Protein AF-A0A195DM37-F1 (afdb_monomer_lite)

pLDDT: mean 74.27, std 11.4, range [38.84, 90.75]

Foldseek 3Di:
DDDPPPPPPDDDDDPDPDDDPDDPDPDDDDPDPDDQDPPDDDADPVNDDDCDVPPHDDDSDPDDDDPLLVLLLVVLVDPDPPDSPPDNPDDDDPPCVVCVVVVVVVVVSVVVSVVPPDDPPPPQVDDWDDLVVLPDDDDPVVVVVCVVPVDDLPPDPDDPLVSLCVVLVNSVTDDDPVCSVVSVVSVVVSVVVVVVVVVVVVD

Structure (mmCIF, N/CA/C/O backbone):
data_AF-A0A195DM37-F1
#
_entry.id   AF-A0A195DM37-F1
#
loop_
_atom_site.group_PDB
_atom_site.id
_atom_site.type_symbol
_atom_site.label_atom_id
_atom_site.label_alt_id
_atom_site.label_comp_id
_atom_site.label_asym_id
_atom_site.label_entity_id
_atom_site.label_seq_id
_atom_site.pdbx_PDB_ins_code
_atom_site.Cartn_x
_atom_site.Cartn_y
_atom_site.Cartn_z
_atom_site.occupancy
_atom_site.B_iso_or_equiv
_atom_site.auth_seq_id
_atom_site.auth_comp_id
_atom_site.auth_asym_id
_atom_site.auth_atom_id
_atom_site.pdbx_PDB_model_num
ATOM 1 N N . MET A 1 1 ? 52.596 -1.060 -89.480 1.00 39.59 1 MET A N 1
ATOM 2 C CA . MET A 1 1 ? 53.252 -0.532 -88.265 1.00 39.59 1 MET A CA 1
ATOM 3 C C . MET A 1 1 ? 52.640 -1.279 -87.103 1.00 39.59 1 MET A C 1
ATOM 5 O O . MET A 1 1 ? 51.581 -0.895 -86.625 1.00 39.59 1 MET A O 1
ATOM 9 N N . ASP A 1 2 ? 53.249 -2.407 -86.754 1.00 38.84 2 ASP A N 1
ATOM 10 C CA . ASP A 1 2 ? 52.760 -3.281 -85.694 1.00 38.84 2 ASP A CA 1
ATOM 11 C C . ASP A 1 2 ? 53.151 -2.691 -84.339 1.00 38.84 2 ASP A C 1
ATOM 13 O O . ASP A 1 2 ? 54.331 -2.609 -83.992 1.00 38.84 2 ASP A O 1
ATOM 17 N N . PHE A 1 3 ? 52.156 -2.238 -83.580 1.00 48.75 3 PHE A N 1
ATOM 18 C CA . PHE A 1 3 ? 52.346 -1.866 -82.184 1.00 48.75 3 PHE A CA 1
ATOM 19 C C . PHE A 1 3 ? 52.468 -3.150 -81.360 1.00 48.75 3 PHE A C 1
ATOM 21 O O . PHE A 1 3 ? 51.472 -3.770 -80.994 1.00 48.75 3 PHE A O 1
ATOM 28 N N . ASN A 1 4 ? 53.705 -3.558 -81.078 1.00 49.38 4 ASN A N 1
ATOM 29 C CA . ASN A 1 4 ? 53.989 -4.611 -80.108 1.00 49.38 4 ASN A CA 1
ATOM 30 C C . ASN A 1 4 ? 53.615 -4.119 -78.704 1.00 49.38 4 ASN A C 1
ATOM 32 O O . ASN A 1 4 ? 54.370 -3.387 -78.064 1.00 49.38 4 ASN A O 1
ATOM 36 N N . LEU A 1 5 ? 52.443 -4.527 -78.219 1.00 52.84 5 LEU A N 1
ATOM 37 C CA . LEU A 1 5 ? 52.055 -4.352 -76.826 1.00 52.84 5 LEU A CA 1
ATOM 38 C C . LEU A 1 5 ? 52.772 -5.428 -75.994 1.00 52.84 5 LEU A C 1
ATOM 40 O O . LEU A 1 5 ? 52.341 -6.579 -75.934 1.00 52.84 5 LEU A O 1
ATOM 44 N N . VAL A 1 6 ? 53.904 -5.076 -75.381 1.00 59.41 6 VAL A N 1
ATOM 45 C CA . VAL A 1 6 ? 54.600 -5.967 -74.444 1.00 59.41 6 VAL A CA 1
ATOM 46 C C . VAL A 1 6 ? 53.746 -6.088 -73.181 1.00 59.41 6 VAL A C 1
ATOM 48 O O . VAL A 1 6 ? 53.651 -5.160 -72.381 1.00 59.41 6 VAL A O 1
ATOM 51 N N . ASN A 1 7 ? 53.087 -7.232 -73.019 1.00 57.81 7 ASN A N 1
ATOM 52 C CA . ASN A 1 7 ? 52.285 -7.558 -71.847 1.00 57.81 7 ASN A CA 1
ATOM 53 C C . ASN A 1 7 ? 53.221 -7.768 -70.642 1.00 57.81 7 ASN A C 1
ATOM 55 O O . ASN A 1 7 ? 53.920 -8.778 -70.557 1.00 57.81 7 ASN A O 1
ATOM 59 N N . LEU A 1 8 ? 53.268 -6.805 -69.717 1.00 61.28 8 LEU A N 1
ATOM 60 C CA . LEU A 1 8 ? 54.031 -6.904 -68.468 1.00 61.28 8 LEU A CA 1
ATOM 61 C C . LEU A 1 8 ? 53.291 -7.820 -67.468 1.00 61.28 8 LEU A C 1
ATOM 63 O O . LEU A 1 8 ? 52.840 -7.396 -66.410 1.00 61.28 8 LEU A O 1
ATOM 67 N N . SER A 1 9 ? 53.128 -9.103 -67.800 1.00 61.91 9 SER A N 1
ATOM 68 C CA . SER A 1 9 ? 52.304 -10.032 -67.006 1.00 61.91 9 SER A CA 1
ATOM 69 C C . SER A 1 9 ? 52.993 -10.618 -65.770 1.00 61.91 9 SER A C 1
ATOM 71 O O . SER A 1 9 ? 52.438 -11.520 -65.146 1.00 61.91 9 SER A O 1
ATOM 73 N N . ARG A 1 10 ? 54.208 -10.188 -65.408 1.00 63.75 10 ARG A N 1
ATOM 74 C CA . ARG A 1 10 ? 54.927 -10.735 -64.240 1.00 63.75 10 ARG A CA 1
ATOM 75 C C . ARG A 1 10 ? 55.773 -9.682 -63.534 1.00 63.75 10 ARG A C 1
ATOM 77 O O . ARG A 1 10 ? 56.995 -9.774 -63.513 1.00 63.75 10 ARG A O 1
ATOM 84 N N . TYR A 1 11 ? 55.122 -8.689 -62.935 1.00 66.75 11 TYR A N 1
ATOM 85 C CA . TYR A 1 11 ? 55.745 -7.949 -61.842 1.00 66.75 11 TYR A CA 1
ATOM 86 C C . TYR A 1 11 ? 55.317 -8.586 -60.520 1.00 66.75 11 TYR A C 1
ATOM 88 O O . TYR A 1 11 ? 54.158 -8.487 -60.123 1.00 66.75 11 TYR A O 1
ATOM 96 N N . THR A 1 12 ? 56.249 -9.264 -59.855 1.00 65.06 12 THR A N 1
ATOM 97 C CA . THR A 1 12 ? 56.049 -9.750 -58.488 1.00 65.06 12 THR A CA 1
ATOM 98 C C . THR A 1 12 ? 56.673 -8.711 -57.559 1.00 65.06 12 THR A C 1
ATOM 100 O O . THR A 1 12 ? 57.898 -8.568 -57.580 1.00 65.06 12 THR A O 1
ATOM 103 N N . PRO A 1 13 ? 55.884 -7.948 -56.784 1.00 70.50 13 PRO A N 1
ATOM 104 C CA . PRO A 1 13 ? 56.434 -6.918 -55.914 1.00 70.50 13 PRO A CA 1
ATOM 105 C C . PRO A 1 13 ? 57.383 -7.552 -54.894 1.00 70.50 13 PRO A C 1
ATOM 107 O O . PRO A 1 13 ? 57.002 -8.466 -54.160 1.00 70.50 13 PRO A O 1
ATOM 110 N N . GLN A 1 14 ? 58.626 -7.073 -54.843 1.00 68.38 14 GLN A N 1
ATOM 111 C CA . GLN A 1 14 ? 59.548 -7.455 -53.780 1.00 68.38 14 GLN A CA 1
ATOM 112 C C . GLN A 1 14 ? 59.062 -6.831 -52.469 1.00 68.38 14 GLN A C 1
ATOM 114 O O . GLN A 1 14 ? 58.987 -5.608 -52.344 1.00 68.38 14 GLN A O 1
ATOM 119 N N . LYS A 1 15 ? 58.722 -7.669 -51.484 1.00 65.38 15 LYS A N 1
ATOM 120 C CA . LYS A 1 15 ? 58.510 -7.222 -50.104 1.00 65.38 15 LYS A CA 1
ATOM 121 C C . LYS A 1 15 ? 59.870 -6.846 -49.522 1.00 65.38 15 LYS A C 1
ATOM 123 O O . LYS A 1 15 ? 60.621 -7.712 -49.089 1.00 65.38 15 LYS A O 1
ATOM 128 N N . ILE A 1 16 ? 60.201 -5.563 -49.575 1.00 74.50 16 ILE A N 1
ATOM 129 C CA . ILE A 1 16 ? 61.383 -5.024 -48.907 1.00 74.50 16 ILE A CA 1
ATOM 130 C C . ILE A 1 16 ? 60.973 -4.761 -47.457 1.00 74.50 16 ILE A C 1
ATOM 132 O O . ILE A 1 16 ? 60.226 -3.824 -47.184 1.00 74.50 16 ILE A O 1
ATOM 136 N N . GLU A 1 17 ? 61.426 -5.604 -46.533 1.00 65.62 17 GLU A N 1
ATOM 137 C CA . GLU A 1 17 ? 61.307 -5.333 -45.100 1.00 65.62 17 GLU A CA 1
ATOM 138 C C . GLU A 1 17 ? 62.359 -4.283 -44.729 1.00 65.62 17 GLU A C 1
ATOM 140 O O . GLU A 1 17 ? 63.551 -4.574 -44.614 1.00 65.62 17 GLU A O 1
ATOM 145 N N . LEU A 1 18 ? 61.936 -3.021 -44.620 1.00 70.88 18 LEU A N 1
ATOM 146 C CA . LEU A 1 18 ? 62.811 -1.968 -44.116 1.00 70.88 18 LEU A CA 1
ATOM 147 C C . LEU A 1 18 ? 62.935 -2.118 -42.595 1.00 70.88 18 LEU A C 1
ATOM 149 O O . LEU A 1 18 ? 61.941 -2.270 -41.896 1.00 70.88 18 LEU A O 1
ATOM 153 N N . ASN A 1 19 ? 64.154 -2.038 -42.065 1.00 65.50 19 ASN A N 1
ATOM 154 C CA . ASN A 1 19 ? 64.375 -2.026 -40.620 1.00 65.50 19 ASN A CA 1
ATOM 155 C C . ASN A 1 19 ? 63.940 -0.662 -40.051 1.00 65.50 19 ASN A C 1
ATOM 157 O O . ASN A 1 19 ? 64.675 0.325 -40.142 1.00 65.50 19 ASN A O 1
ATOM 161 N N . TYR A 1 20 ? 62.726 -0.580 -39.507 1.00 69.75 20 TYR A N 1
ATOM 162 C CA . TYR A 1 20 ? 62.194 0.646 -38.908 1.00 69.75 20 TYR A CA 1
ATOM 163 C C . TYR A 1 20 ? 62.673 0.776 -37.455 1.00 69.75 20 TYR A C 1
ATOM 165 O O . TYR A 1 20 ? 62.541 -0.156 -36.669 1.00 69.75 20 TYR A O 1
ATOM 173 N N . LYS A 1 21 ? 63.171 1.953 -37.051 1.00 68.19 21 LYS A N 1
ATOM 174 C CA . LYS A 1 21 ? 63.433 2.249 -35.623 1.00 68.19 21 LYS A CA 1
ATOM 175 C C . LYS A 1 21 ? 62.149 2.469 -34.813 1.00 68.19 21 LYS A C 1
ATOM 177 O O . LYS A 1 21 ? 62.191 2.428 -33.590 1.00 68.19 21 LYS A O 1
ATOM 182 N N . LEU A 1 22 ? 61.035 2.737 -35.494 1.00 65.88 22 LEU A N 1
ATOM 183 C CA . LEU A 1 22 ? 59.724 2.984 -34.908 1.00 65.88 22 LEU A CA 1
ATOM 184 C C . LEU A 1 22 ? 58.699 2.149 -35.670 1.00 65.88 22 LEU A C 1
ATOM 186 O O . LEU A 1 22 ? 58.550 2.298 -36.882 1.00 65.88 22 LEU A O 1
ATOM 190 N N . ILE A 1 23 ? 58.014 1.272 -34.946 1.00 68.88 23 ILE A N 1
ATOM 191 C CA . ILE A 1 23 ? 56.845 0.541 -35.428 1.00 68.88 23 ILE A CA 1
ATOM 192 C C . ILE A 1 23 ? 55.584 1.318 -35.024 1.00 68.88 23 ILE A C 1
ATOM 194 O O . ILE A 1 23 ? 55.561 1.882 -33.926 1.00 68.88 23 ILE A O 1
ATOM 198 N N . PRO A 1 24 ? 54.535 1.381 -35.865 1.00 64.69 24 PRO A N 1
ATOM 199 C CA . PRO A 1 24 ? 53.254 1.930 -35.446 1.00 64.69 24 PRO A CA 1
ATOM 200 C C . PRO A 1 24 ? 52.722 1.095 -34.280 1.00 64.69 24 PRO A C 1
ATOM 202 O O . PRO A 1 24 ? 52.406 -0.082 -34.443 1.00 64.69 24 PRO A O 1
ATOM 205 N N . PHE A 1 25 ? 52.660 1.693 -33.094 1.00 71.19 25 PHE A N 1
ATOM 206 C CA . PHE A 1 25 ? 51.996 1.084 -31.953 1.00 71.19 25 PHE A CA 1
ATOM 207 C C . PHE A 1 25 ? 50.491 1.238 -32.163 1.00 71.19 25 PHE A C 1
ATOM 209 O O . PHE A 1 25 ? 49.957 2.340 -32.052 1.00 71.19 25 PHE A O 1
ATOM 216 N N . ILE A 1 26 ? 49.828 0.142 -32.519 1.00 69.25 26 ILE A N 1
ATOM 217 C CA . ILE A 1 26 ? 48.376 0.022 -32.424 1.00 69.25 26 ILE A CA 1
ATOM 218 C C . ILE A 1 26 ? 48.147 -0.665 -31.076 1.00 69.25 26 ILE A C 1
ATOM 220 O O . ILE A 1 26 ? 48.434 -1.857 -30.977 1.00 69.25 26 ILE A O 1
ATOM 224 N N . PRO A 1 27 ? 47.745 0.068 -30.022 1.00 70.44 27 PRO A N 1
ATOM 225 C CA . PRO A 1 27 ? 47.445 -0.560 -28.746 1.00 70.44 27 PRO A CA 1
ATOM 226 C C . PRO A 1 27 ? 46.347 -1.606 -28.942 1.00 70.44 27 PRO A C 1
ATOM 228 O O . PRO A 1 27 ? 45.393 -1.367 -29.687 1.00 70.44 27 PRO A O 1
ATOM 231 N N . ASP A 1 28 ? 46.455 -2.734 -28.242 1.00 71.25 28 ASP A N 1
ATOM 232 C CA . ASP A 1 28 ? 45.333 -3.659 -28.103 1.00 71.25 28 ASP A CA 1
ATOM 233 C C . ASP A 1 28 ? 44.136 -2.887 -27.529 1.00 71.25 28 ASP A C 1
ATOM 235 O O . ASP A 1 28 ? 44.306 -2.062 -26.629 1.00 71.25 28 ASP A O 1
ATOM 239 N N . TYR A 1 29 ? 42.935 -3.098 -28.077 1.00 63.25 29 TYR A N 1
ATOM 240 C CA . TYR A 1 29 ? 41.729 -2.373 -27.670 1.00 63.25 29 TYR A CA 1
ATOM 241 C C . TYR A 1 29 ? 41.516 -2.489 -26.153 1.00 63.25 29 TYR A C 1
ATOM 243 O O . TYR A 1 29 ? 41.087 -3.528 -25.654 1.00 63.25 29 TYR A O 1
ATOM 251 N N . ILE A 1 30 ? 41.799 -1.411 -25.420 1.00 64.75 30 ILE A N 1
ATOM 252 C CA . ILE A 1 30 ? 41.479 -1.308 -23.998 1.00 64.75 30 ILE A CA 1
ATOM 253 C C . ILE A 1 30 ? 40.002 -0.911 -23.921 1.00 64.75 30 ILE A C 1
ATOM 255 O O . ILE A 1 30 ? 39.653 0.162 -24.423 1.00 64.75 30 ILE A O 1
ATOM 259 N N . PRO A 1 31 ? 39.112 -1.732 -23.333 1.00 59.94 31 PRO A N 1
ATOM 260 C CA . PRO A 1 31 ? 37.731 -1.330 -23.127 1.00 59.94 31 PRO A CA 1
ATOM 261 C C . PRO A 1 31 ? 37.715 -0.160 -22.143 1.00 59.94 31 PRO A C 1
ATOM 263 O O . PRO A 1 31 ? 37.902 -0.332 -20.940 1.00 59.94 31 PRO A O 1
ATOM 266 N N . ALA A 1 32 ? 37.528 1.049 -22.663 1.00 64.75 32 ALA A N 1
ATOM 267 C CA . ALA A 1 32 ? 37.225 2.199 -21.836 1.00 64.75 32 ALA A CA 1
ATOM 268 C C . ALA A 1 32 ? 35.777 2.049 -21.364 1.00 64.75 32 ALA A C 1
ATOM 270 O O . ALA A 1 32 ? 34.853 1.986 -22.177 1.00 64.75 32 ALA A O 1
ATOM 271 N N . VAL A 1 33 ? 35.580 1.972 -20.050 1.00 60.16 33 VAL A N 1
ATOM 272 C CA . VAL A 1 33 ? 34.266 2.226 -19.462 1.00 60.16 33 VAL A CA 1
ATOM 273 C C . VAL A 1 33 ? 34.000 3.706 -19.726 1.00 60.16 33 VAL A C 1
ATOM 275 O O . VAL A 1 33 ? 34.641 4.558 -19.120 1.00 60.16 33 VAL A O 1
ATOM 278 N N . GLY A 1 34 ? 33.184 3.995 -20.740 1.00 61.22 34 GLY A N 1
ATOM 279 C CA . GLY A 1 34 ? 32.884 5.362 -21.155 1.00 61.22 34 GLY A CA 1
ATOM 280 C C . GLY A 1 34 ? 32.227 6.161 -20.031 1.00 61.22 34 GLY A C 1
ATOM 281 O O . GLY A 1 34 ? 31.540 5.595 -19.178 1.00 61.22 34 GLY A O 1
ATOM 282 N N . ASP A 1 35 ? 32.448 7.474 -20.047 1.00 61.09 35 ASP A N 1
ATOM 283 C CA . ASP A 1 35 ? 31.726 8.419 -19.197 1.00 61.09 35 ASP A CA 1
ATOM 284 C C . ASP A 1 35 ? 30.209 8.335 -19.440 1.00 61.09 35 ASP A C 1
ATOM 286 O O . ASP A 1 35 ? 29.749 7.911 -20.504 1.00 61.09 35 ASP A O 1
ATOM 290 N N . ILE A 1 36 ? 29.431 8.759 -18.440 1.00 60.88 36 ILE A N 1
ATOM 291 C CA . ILE A 1 36 ? 27.968 8.866 -18.526 1.00 60.88 36 ILE A CA 1
ATOM 292 C C . ILE A 1 36 ? 27.620 9.739 -19.741 1.00 60.88 36 ILE A C 1
ATOM 294 O O . ILE A 1 36 ? 28.132 10.854 -19.858 1.00 60.88 36 ILE A O 1
ATOM 298 N N . ASP A 1 37 ? 26.770 9.229 -20.640 1.00 68.31 37 ASP A N 1
ATOM 299 C CA . ASP A 1 37 ? 26.368 9.932 -21.865 1.00 68.31 37 ASP A CA 1
ATOM 300 C C . ASP A 1 37 ? 25.877 11.353 -21.533 1.00 68.31 37 ASP A C 1
ATOM 302 O O . ASP A 1 37 ? 24.949 11.543 -20.746 1.00 68.31 37 ASP A O 1
ATOM 306 N N . ALA A 1 38 ? 26.507 12.362 -22.140 1.00 67.44 38 ALA A N 1
ATOM 307 C CA . ALA A 1 38 ? 26.158 13.769 -21.956 1.00 67.44 38 ALA A CA 1
ATOM 308 C C . ALA A 1 38 ? 24.868 14.175 -22.701 1.00 67.44 38 ALA A C 1
ATOM 310 O O . ALA A 1 38 ? 24.557 15.364 -22.776 1.00 67.44 38 ALA A O 1
ATOM 311 N N . PHE A 1 39 ? 24.143 13.213 -23.288 1.00 63.69 39 PHE A N 1
ATOM 312 C CA . PHE A 1 39 ? 22.985 13.419 -24.165 1.00 63.69 39 PHE A CA 1
ATOM 313 C C . PHE A 1 39 ? 23.312 14.244 -25.422 1.00 63.69 39 PHE A C 1
ATOM 315 O O . PHE A 1 39 ? 22.425 14.797 -26.075 1.00 63.69 39 PHE A O 1
ATOM 322 N N . ILE A 1 40 ? 24.592 14.315 -25.800 1.00 71.88 40 ILE A N 1
ATOM 323 C CA . ILE A 1 40 ? 25.042 14.990 -27.019 1.00 71.88 40 ILE A CA 1
ATOM 324 C C . ILE A 1 40 ? 25.020 13.965 -28.154 1.00 71.88 40 ILE A C 1
ATOM 326 O O . ILE A 1 40 ? 25.959 13.190 -28.331 1.00 71.88 40 ILE A O 1
ATOM 330 N N . LYS A 1 41 ? 23.937 13.956 -28.937 1.00 74.50 41 LYS A N 1
ATOM 331 C CA . LYS A 1 41 ? 23.789 13.049 -30.082 1.00 74.50 41 LYS A CA 1
ATOM 332 C C . LYS A 1 41 ? 24.445 13.638 -31.325 1.00 74.50 41 LYS A C 1
ATOM 334 O O . LYS A 1 41 ? 24.032 14.675 -31.840 1.00 74.50 41 LYS A O 1
ATOM 339 N N . ILE A 1 42 ? 25.485 12.962 -31.806 1.00 78.06 42 ILE A N 1
ATOM 340 C CA . ILE A 1 42 ? 26.104 13.271 -33.094 1.00 78.06 42 ILE A CA 1
ATOM 341 C C . ILE A 1 42 ? 25.131 12.796 -34.184 1.00 78.06 42 ILE A C 1
ATOM 343 O O . ILE A 1 42 ? 24.730 11.630 -34.150 1.00 78.06 42 ILE A O 1
ATOM 347 N N . PRO A 1 43 ? 24.730 13.653 -35.141 1.00 76.94 43 PRO A N 1
ATOM 348 C CA . PRO A 1 43 ? 23.831 13.237 -36.207 1.00 76.94 43 PRO A CA 1
ATOM 349 C C . PRO A 1 43 ? 24.480 12.135 -37.043 1.00 76.94 43 PRO A C 1
ATOM 351 O O . PRO A 1 43 ? 25.702 12.101 -37.220 1.00 76.94 43 PRO A O 1
ATOM 354 N N . ARG A 1 44 ? 23.657 11.229 -37.577 1.00 81.25 44 ARG A N 1
ATOM 355 C CA . ARG A 1 44 ? 24.167 10.111 -38.365 1.00 81.25 44 ARG A CA 1
ATOM 356 C C . ARG A 1 44 ? 24.962 10.619 -39.578 1.00 81.25 44 ARG A C 1
ATOM 358 O O . ARG A 1 44 ? 24.512 11.541 -40.262 1.00 81.25 44 ARG A O 1
ATOM 365 N N . PRO A 1 45 ? 26.108 9.993 -39.901 1.00 84.88 45 PRO A N 1
ATOM 366 C CA . PRO A 1 45 ? 26.954 10.416 -41.018 1.00 84.88 45 PRO A CA 1
ATOM 367 C C . PRO A 1 45 ? 26.293 10.218 -42.392 1.00 84.88 45 PRO A C 1
ATOM 369 O O . PRO A 1 45 ? 26.765 10.769 -43.381 1.00 84.88 45 PRO A O 1
ATOM 372 N N . ASP A 1 46 ? 25.209 9.440 -42.463 1.00 88.81 46 ASP A N 1
ATOM 373 C CA . ASP A 1 46 ? 24.417 9.196 -43.670 1.00 88.81 46 ASP A CA 1
ATOM 374 C C . ASP A 1 46 ? 23.227 10.160 -43.840 1.00 88.81 46 ASP A C 1
ATOM 376 O O . ASP A 1 46 ? 22.487 10.047 -44.816 1.00 88.81 46 ASP A O 1
ATOM 380 N N . GLY A 1 47 ? 23.036 11.112 -42.918 1.00 82.75 47 GLY A N 1
ATOM 381 C CA . GLY A 1 47 ? 21.986 12.132 -42.999 1.00 82.75 47 GLY A CA 1
ATOM 382 C C . GLY A 1 47 ? 20.566 11.622 -42.734 1.00 82.75 47 GLY A C 1
ATOM 383 O O . GLY A 1 47 ? 19.611 12.377 -42.910 1.00 82.75 47 GLY A O 1
ATOM 384 N N . VAL A 1 48 ? 20.401 10.365 -42.309 1.00 86.12 48 VAL A N 1
ATOM 385 C CA . VAL A 1 48 ? 19.104 9.840 -41.865 1.00 86.12 48 VAL A CA 1
ATOM 386 C C . VAL A 1 48 ? 18.796 10.380 -40.468 1.00 86.12 48 VAL A C 1
ATOM 388 O O . VAL A 1 48 ? 19.672 10.416 -39.605 1.00 86.12 48 VAL A O 1
ATOM 391 N N . GLU A 1 49 ? 17.547 10.780 -40.228 1.00 80.19 49 GLU A N 1
ATOM 392 C CA . GLU A 1 49 ? 17.119 11.263 -38.912 1.00 80.19 49 GLU A CA 1
ATOM 393 C C . GLU A 1 49 ? 17.268 10.178 -37.836 1.00 80.19 49 GLU A C 1
ATOM 395 O O . GLU A 1 49 ? 16.842 9.031 -38.018 1.00 80.19 49 GLU A O 1
ATOM 400 N N . ASP A 1 50 ? 17.846 10.561 -36.697 1.00 78.81 50 ASP A N 1
ATOM 401 C CA . ASP A 1 50 ? 17.877 9.729 -35.501 1.00 78.81 50 ASP A CA 1
ATOM 402 C C . ASP A 1 50 ? 16.592 9.940 -34.687 1.00 78.81 50 ASP A C 1
ATOM 404 O O . ASP A 1 50 ? 16.167 11.069 -34.443 1.00 78.81 50 ASP A O 1
ATOM 408 N N . LYS A 1 51 ? 15.944 8.841 -34.300 1.00 77.62 51 LYS A N 1
ATOM 409 C CA . LYS A 1 51 ? 14.671 8.841 -33.558 1.00 77.62 51 LYS A CA 1
ATOM 410 C C . LYS A 1 51 ? 14.832 8.347 -32.120 1.00 77.62 51 LYS A C 1
ATOM 412 O O . LYS A 1 51 ? 13.822 8.170 -31.425 1.00 77.62 51 LYS A O 1
ATOM 417 N N . ILE A 1 52 ? 16.066 8.103 -31.679 1.00 74.25 52 ILE A N 1
ATOM 418 C CA . ILE A 1 52 ? 16.393 7.786 -30.287 1.00 74.25 52 ILE A CA 1
ATOM 419 C C . ILE A 1 52 ? 16.023 8.992 -29.407 1.00 74.25 52 ILE A C 1
ATOM 421 O O . ILE A 1 52 ? 16.192 10.142 -29.802 1.00 74.25 52 ILE A O 1
ATOM 425 N N . GLY A 1 53 ? 15.404 8.744 -28.253 1.00 70.19 53 GLY A N 1
ATOM 426 C CA . GLY A 1 53 ? 14.840 9.775 -27.373 1.00 70.19 53 GLY A CA 1
ATOM 427 C C . GLY A 1 53 ? 13.461 10.306 -27.794 1.00 70.19 53 GLY A C 1
ATOM 428 O O . GLY A 1 53 ? 12.727 10.810 -26.948 1.00 70.19 53 GLY A O 1
ATOM 429 N N . LEU A 1 54 ? 13.064 10.154 -29.066 1.00 70.44 54 LEU A N 1
ATOM 430 C CA . LEU A 1 54 ? 11.722 10.511 -29.560 1.00 70.44 54 LEU A CA 1
ATOM 431 C C . LEU A 1 54 ? 10.763 9.317 -29.601 1.00 70.44 54 LEU A C 1
ATOM 433 O O . LEU A 1 54 ? 9.583 9.449 -29.288 1.00 70.44 54 LEU A O 1
ATOM 437 N N . THR A 1 55 ? 11.261 8.157 -30.032 1.00 72.75 55 THR A N 1
ATOM 438 C CA . THR A 1 55 ? 10.462 6.927 -30.197 1.00 72.75 55 THR A CA 1
ATOM 439 C C . THR A 1 55 ? 10.803 5.850 -29.177 1.00 72.75 55 THR A C 1
ATOM 441 O O . THR A 1 55 ? 9.930 5.083 -28.779 1.00 72.75 55 THR A O 1
ATOM 444 N N . VAL A 1 56 ? 12.061 5.805 -28.740 1.00 72.19 56 VAL A N 1
ATOM 445 C CA . VAL A 1 56 ? 12.577 4.866 -27.742 1.00 72.19 56 VAL A CA 1
ATOM 446 C C . VAL A 1 56 ? 13.329 5.679 -26.703 1.00 72.19 56 VAL A C 1
ATOM 448 O O . VAL A 1 56 ? 14.092 6.573 -27.069 1.00 72.19 56 VAL A O 1
ATOM 451 N N . LEU A 1 57 ? 13.091 5.392 -25.424 1.00 75.00 57 LEU A N 1
ATOM 452 C CA . LEU A 1 57 ? 13.773 6.078 -24.335 1.00 75.00 57 LEU A CA 1
ATOM 453 C C . LEU A 1 57 ? 15.266 5.741 -24.364 1.00 75.00 57 LEU A C 1
ATOM 455 O O . LEU A 1 57 ? 15.653 4.578 -24.468 1.00 75.00 57 LEU A O 1
ATOM 459 N N . ASP A 1 58 ? 16.085 6.777 -24.282 1.00 75.25 58 ASP A N 1
ATOM 460 C CA . ASP A 1 58 ? 17.534 6.668 -24.292 1.00 75.25 58 ASP A CA 1
ATOM 461 C C . ASP A 1 58 ? 18.049 6.573 -22.853 1.00 75.25 58 ASP A C 1
ATOM 463 O O . ASP A 1 58 ? 18.258 7.581 -22.177 1.00 75.25 58 ASP A O 1
ATOM 467 N N . GLU A 1 59 ? 18.148 5.344 -22.346 1.00 75.94 59 GLU A N 1
ATOM 468 C CA . GLU A 1 59 ? 18.622 5.083 -20.989 1.00 75.94 59 GLU A CA 1
ATOM 469 C C . GLU A 1 59 ? 20.150 4.911 -20.981 1.00 75.94 59 GLU A C 1
ATOM 471 O O . GLU A 1 59 ? 20.649 3.959 -21.587 1.00 75.94 59 GLU A O 1
ATOM 476 N N . PRO A 1 60 ? 20.907 5.754 -20.249 1.00 65.62 60 PRO A N 1
ATOM 477 C CA . PRO A 1 60 ? 22.372 5.675 -20.185 1.00 65.62 60 PRO A CA 1
ATOM 478 C C . PRO A 1 60 ? 22.883 4.491 -19.338 1.00 65.62 60 PRO A C 1
ATOM 480 O O . PRO A 1 60 ? 24.081 4.366 -19.089 1.00 65.62 60 PRO A O 1
ATOM 483 N N . CYS A 1 61 ? 21.986 3.631 -18.849 1.00 66.06 61 CYS A N 1
ATOM 484 C CA . CYS A 1 61 ? 22.306 2.521 -17.960 1.00 66.06 61 CYS A CA 1
ATOM 485 C C . CYS A 1 61 ? 22.680 1.253 -18.740 1.00 66.06 61 CYS A C 1
ATOM 487 O O . CYS A 1 61 ? 21.993 0.852 -19.677 1.00 66.06 61 CYS A O 1
ATOM 489 N N . THR A 1 62 ? 23.713 0.544 -18.273 1.00 66.50 62 THR A N 1
ATOM 490 C CA . THR A 1 62 ? 24.104 -0.779 -18.801 1.00 66.50 62 THR A CA 1
ATOM 491 C C . THR A 1 62 ? 23.012 -1.839 -18.629 1.00 66.50 62 THR A C 1
ATOM 493 O O . THR A 1 62 ? 22.937 -2.783 -19.412 1.00 66.50 62 THR A O 1
ATOM 496 N N . ASN A 1 63 ? 22.155 -1.683 -17.618 1.00 72.12 63 ASN A N 1
ATOM 497 C CA . ASN A 1 63 ? 20.963 -2.497 -17.403 1.00 72.12 63 ASN A CA 1
ATOM 498 C C . ASN A 1 63 ? 19.726 -1.649 -17.706 1.00 72.12 63 ASN A C 1
ATOM 500 O O . ASN A 1 63 ? 19.241 -0.925 -16.839 1.00 72.12 63 ASN A O 1
ATOM 504 N N . GLN A 1 64 ? 19.256 -1.732 -18.946 1.00 74.81 64 GLN A N 1
ATOM 505 C CA . GLN A 1 64 ? 18.076 -1.006 -19.403 1.00 74.81 64 GLN A CA 1
ATOM 506 C C . GLN A 1 64 ? 16.803 -1.536 -18.739 1.00 74.81 64 GLN A C 1
ATOM 508 O O . GLN A 1 64 ? 16.673 -2.735 -18.443 1.00 74.81 64 GLN A O 1
ATOM 513 N N . SER A 1 65 ? 15.858 -0.628 -18.528 1.00 80.44 65 SER A N 1
ATOM 514 C CA . SER A 1 65 ? 14.545 -0.936 -17.982 1.00 80.44 65 SER A CA 1
ATOM 515 C C . SER A 1 65 ? 13.746 -1.799 -18.947 1.00 80.44 65 SER A C 1
ATOM 517 O O . SER A 1 65 ? 13.854 -1.707 -20.171 1.00 80.44 65 SER A O 1
ATOM 519 N N . ASP A 1 66 ? 12.899 -2.652 -18.384 1.00 81.94 66 ASP A N 1
ATOM 520 C CA . ASP A 1 66 ? 11.960 -3.424 -19.176 1.00 81.94 66 ASP A CA 1
ATOM 521 C C . ASP A 1 66 ? 10.815 -2.520 -19.672 1.00 81.94 66 ASP A C 1
ATOM 523 O O . ASP A 1 66 ? 10.119 -1.927 -18.840 1.00 81.94 66 ASP A O 1
ATOM 527 N N . PRO A 1 67 ? 10.555 -2.429 -20.991 1.00 78.94 67 PRO A N 1
ATOM 528 C CA . PRO A 1 67 ? 9.511 -1.556 -21.523 1.00 78.94 67 PRO A CA 1
ATOM 529 C C . PRO A 1 67 ? 8.111 -1.838 -20.962 1.00 78.94 67 PRO A C 1
ATOM 531 O O . PRO A 1 67 ? 7.331 -0.906 -20.767 1.00 78.94 67 PRO A O 1
ATOM 534 N N . ALA A 1 68 ? 7.777 -3.103 -20.677 1.00 81.81 68 ALA A N 1
ATOM 535 C CA . ALA A 1 68 ? 6.477 -3.476 -20.123 1.00 81.81 68 ALA A CA 1
ATOM 536 C C . ALA A 1 68 ? 6.350 -3.044 -18.655 1.00 81.81 68 ALA A C 1
ATOM 538 O O . ALA A 1 68 ? 5.308 -2.523 -18.245 1.00 81.81 68 ALA A O 1
ATOM 539 N N . VAL A 1 69 ? 7.421 -3.218 -17.874 1.00 81.31 69 VAL A N 1
ATOM 540 C CA . VAL A 1 69 ? 7.476 -2.801 -16.464 1.00 81.31 69 VAL A CA 1
ATOM 541 C C . VAL A 1 69 ? 7.444 -1.280 -16.359 1.00 81.31 69 VAL A C 1
ATOM 543 O O . VAL A 1 69 ? 6.626 -0.747 -15.611 1.00 81.31 69 VAL A O 1
ATOM 546 N N . LEU A 1 70 ? 8.261 -0.578 -17.148 1.00 80.31 70 LEU A N 1
ATOM 547 C CA . LEU A 1 70 ? 8.308 0.882 -17.175 1.00 80.31 70 LEU A CA 1
ATOM 548 C C . LEU A 1 70 ? 6.950 1.468 -17.570 1.00 80.31 70 LEU A C 1
ATOM 550 O O . LEU A 1 70 ? 6.444 2.367 -16.904 1.00 80.31 70 LEU A O 1
ATOM 554 N N . HIS A 1 71 ? 6.304 0.920 -18.602 1.00 80.00 71 HIS A N 1
ATOM 555 C CA . HIS A 1 71 ? 4.967 1.357 -19.001 1.00 80.00 71 HIS A CA 1
ATOM 556 C C . HIS A 1 71 ? 3.940 1.169 -17.873 1.00 80.00 71 HIS A C 1
ATOM 558 O O . HIS A 1 71 ? 3.089 2.029 -17.636 1.00 80.00 71 HIS A O 1
ATOM 564 N N . LEU A 1 72 ? 4.026 0.059 -17.137 1.00 79.19 72 LEU A N 1
ATOM 565 C CA . LEU A 1 72 ? 3.148 -0.217 -16.005 1.00 79.19 72 LEU A CA 1
ATOM 566 C C . LEU A 1 72 ? 3.420 0.713 -14.808 1.00 79.19 72 LEU A C 1
ATOM 568 O O . LEU A 1 72 ? 2.469 1.180 -14.178 1.00 79.19 72 LEU A O 1
ATOM 572 N N . GLN A 1 73 ? 4.685 1.033 -14.528 1.00 79.50 73 GLN A N 1
ATOM 573 C CA . GLN A 1 73 ? 5.079 2.037 -13.535 1.00 79.50 73 GLN A CA 1
ATOM 574 C C . GLN A 1 73 ? 4.549 3.423 -13.915 1.00 79.50 73 GLN A C 1
ATOM 576 O O . GLN A 1 73 ? 3.870 4.058 -13.109 1.00 79.50 73 GLN A O 1
ATOM 581 N N . LEU A 1 74 ? 4.781 3.866 -15.155 1.00 79.00 74 LEU A N 1
ATOM 582 C CA . LEU A 1 74 ? 4.286 5.144 -15.668 1.00 79.00 74 LEU A CA 1
ATOM 583 C C . LEU A 1 74 ? 2.765 5.229 -15.569 1.00 79.00 74 LEU A C 1
ATOM 585 O O . LEU A 1 74 ? 2.253 6.240 -15.100 1.00 79.00 74 LEU A O 1
ATOM 589 N N . ARG A 1 75 ? 2.045 4.152 -15.911 1.00 75.62 75 ARG A N 1
ATOM 590 C CA . ARG A 1 75 ? 0.587 4.085 -15.750 1.00 75.62 75 ARG A CA 1
ATOM 591 C C . ARG A 1 75 ? 0.159 4.233 -14.292 1.00 75.62 75 ARG A C 1
ATOM 593 O O . ARG A 1 75 ? -0.810 4.934 -14.024 1.00 75.62 75 ARG A O 1
ATOM 600 N N . ASN A 1 76 ? 0.852 3.576 -13.363 1.00 71.31 76 ASN A N 1
ATOM 601 C CA . ASN A 1 76 ? 0.544 3.696 -11.938 1.00 71.31 76 ASN A CA 1
ATOM 602 C C . ASN A 1 76 ? 0.830 5.113 -11.405 1.00 71.31 76 ASN A C 1
ATOM 604 O O . ASN A 1 76 ? 0.088 5.598 -10.555 1.00 71.31 76 ASN A O 1
ATOM 608 N N . HIS A 1 77 ? 1.878 5.782 -11.896 1.00 72.69 77 HIS A N 1
ATOM 609 C CA . HIS A 1 77 ? 2.221 7.149 -11.491 1.00 72.69 77 HIS A CA 1
ATOM 610 C C . HIS A 1 77 ? 1.339 8.216 -12.160 1.00 72.69 77 HIS A C 1
ATOM 612 O O . HIS A 1 77 ? 1.029 9.240 -11.547 1.00 72.69 77 HIS A O 1
ATOM 618 N N . SER A 1 78 ? 0.900 7.995 -13.400 1.00 71.00 78 SER A N 1
ATOM 619 C CA . SER A 1 78 ? 0.040 8.923 -14.127 1.00 71.00 78 SER A CA 1
ATOM 620 C C . SER A 1 78 ? -1.419 8.778 -13.677 1.00 71.00 78 SER A C 1
ATOM 622 O O . SER A 1 78 ? -2.084 7.800 -14.001 1.00 71.00 78 SER A O 1
ATOM 624 N N . ARG A 1 79 ? -1.968 9.782 -12.982 1.00 62.72 79 ARG A N 1
ATOM 625 C CA . ARG A 1 79 ? -3.388 9.804 -12.558 1.00 62.72 79 ARG A CA 1
ATOM 626 C C . ARG A 1 79 ? -4.391 10.041 -13.703 1.00 62.72 79 ARG A C 1
ATOM 628 O O . ARG A 1 79 ? -5.597 10.063 -13.475 1.00 62.72 79 ARG A O 1
ATOM 635 N N . SER A 1 80 ? -3.917 10.231 -14.934 1.00 56.28 80 SER A N 1
ATOM 636 C CA . SER A 1 80 ? -4.751 10.550 -16.097 1.00 56.28 80 SER A CA 1
ATOM 637 C C . SER A 1 80 ? -5.261 9.280 -16.780 1.00 56.28 80 SER A C 1
ATOM 639 O O . SER A 1 80 ? -4.629 8.740 -17.683 1.00 56.28 80 SER A O 1
ATOM 641 N N . ALA A 1 81 ? -6.454 8.836 -16.384 1.00 53.22 81 ALA A N 1
ATOM 642 C CA . ALA A 1 81 ? -7.137 7.641 -16.891 1.00 53.22 81 ALA A CA 1
ATOM 643 C C . ALA A 1 81 ? -7.582 7.696 -18.378 1.00 53.22 81 ALA A C 1
ATOM 645 O O . ALA A 1 81 ? -8.243 6.777 -18.852 1.00 53.22 81 ALA A O 1
ATOM 646 N N . GLY A 1 82 ? -7.261 8.758 -19.128 1.00 52.91 82 GLY A N 1
ATOM 647 C CA . GLY A 1 82 ? -7.882 9.028 -20.433 1.00 52.91 82 GLY A CA 1
ATOM 648 C C . GLY A 1 82 ? -7.084 8.648 -21.688 1.00 52.91 82 GLY A C 1
ATOM 649 O O . GLY A 1 82 ? -7.692 8.371 -22.717 1.00 52.91 82 GLY A O 1
ATOM 650 N N . ALA A 1 83 ? -5.746 8.635 -21.649 1.00 49.28 83 ALA A N 1
ATOM 651 C CA . ALA A 1 83 ? -4.934 8.545 -22.877 1.00 49.28 83 ALA A CA 1
ATOM 652 C C . ALA A 1 83 ? -4.123 7.242 -23.031 1.00 49.28 83 ALA A C 1
ATOM 654 O O . ALA A 1 83 ? -3.759 6.879 -24.148 1.00 49.28 83 ALA A O 1
ATOM 655 N N . ALA A 1 84 ? -3.877 6.505 -21.942 1.00 51.03 84 ALA A N 1
ATOM 656 C CA . ALA A 1 84 ? -2.968 5.350 -21.916 1.00 51.03 84 ALA A CA 1
ATOM 657 C C . ALA A 1 84 ? -3.646 3.978 -22.134 1.00 51.03 84 ALA A C 1
ATOM 659 O O . ALA A 1 84 ? -3.013 2.936 -21.985 1.00 51.03 84 ALA A O 1
ATOM 660 N N . THR A 1 85 ? -4.931 3.939 -22.497 1.00 49.94 85 THR A N 1
ATOM 661 C CA . THR A 1 85 ? -5.675 2.676 -22.697 1.00 49.94 85 THR A CA 1
ATOM 662 C C . THR A 1 85 ? -5.288 1.941 -23.986 1.00 49.94 85 THR A C 1
ATOM 664 O O . THR A 1 85 ? -5.732 0.820 -24.211 1.00 49.94 85 THR A O 1
ATOM 667 N N . ARG A 1 86 ? -4.477 2.536 -24.871 1.00 52.69 86 ARG A N 1
ATOM 668 C CA . ARG A 1 86 ? -4.343 2.011 -26.239 1.00 52.69 86 ARG A CA 1
ATOM 669 C C . ARG A 1 86 ? -3.272 0.952 -26.461 1.00 52.69 86 ARG A C 1
ATOM 671 O O . ARG A 1 86 ? -3.398 0.249 -27.457 1.00 52.69 86 ARG A O 1
ATOM 678 N N . GLN A 1 87 ? -2.275 0.775 -25.595 1.00 55.53 87 GLN A N 1
ATOM 679 C CA . GLN A 1 87 ? -1.246 -0.250 -25.817 1.00 55.53 87 GLN A CA 1
ATOM 680 C C . GLN A 1 87 ? -0.725 -0.805 -24.490 1.00 55.53 87 GLN A C 1
ATOM 682 O O . GLN A 1 87 ? 0.195 -0.268 -23.885 1.00 55.53 87 GLN A O 1
ATOM 687 N N . ALA A 1 88 ? -1.317 -1.903 -24.017 1.00 59.22 88 ALA A N 1
ATOM 688 C CA . ALA A 1 88 ? -0.665 -2.716 -22.999 1.00 59.22 88 ALA A CA 1
ATOM 689 C C . ALA A 1 88 ? 0.545 -3.395 -23.656 1.00 59.22 88 ALA A C 1
ATOM 691 O O . ALA A 1 88 ? 0.387 -4.353 -24.412 1.00 59.22 88 ALA A O 1
ATOM 692 N N . VAL A 1 89 ? 1.746 -2.873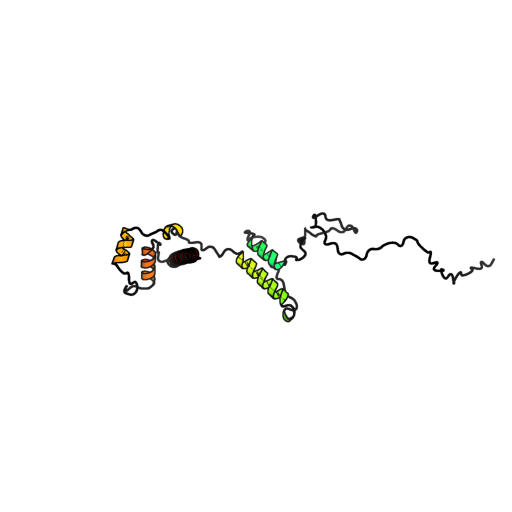 -23.408 1.00 66.56 89 VAL A N 1
ATOM 693 C CA . VAL A 1 89 ? 2.987 -3.545 -23.801 1.00 66.56 89 VAL A CA 1
ATOM 694 C C . VAL A 1 89 ? 3.123 -4.778 -22.912 1.00 66.56 89 VAL A C 1
ATOM 696 O O . VAL A 1 89 ? 3.476 -4.675 -21.741 1.00 66.56 89 VAL A O 1
ATOM 699 N N . VAL A 1 90 ? 2.760 -5.943 -23.445 1.00 68.75 90 VAL A N 1
ATOM 700 C CA . VAL A 1 90 ? 2.912 -7.227 -22.755 1.00 68.75 90 VAL A CA 1
ATOM 701 C C . VAL A 1 90 ? 4.216 -7.851 -23.221 1.00 68.75 90 VAL A C 1
ATOM 703 O O . VAL A 1 90 ? 4.354 -8.214 -24.389 1.00 68.75 90 VAL A O 1
ATOM 706 N N . LYS A 1 91 ? 5.177 -7.990 -22.308 1.00 73.06 91 LYS A N 1
ATOM 707 C CA . LYS A 1 91 ? 6.399 -8.734 -22.594 1.00 73.06 91 LYS A CA 1
ATOM 708 C C . LYS A 1 91 ? 6.108 -10.229 -22.580 1.00 73.06 91 LYS A C 1
ATOM 710 O O . LYS A 1 91 ? 5.569 -10.759 -21.611 1.00 73.06 91 LYS A O 1
ATOM 715 N N . ARG A 1 92 ? 6.514 -10.911 -23.648 1.00 74.25 92 ARG A N 1
ATOM 716 C CA . ARG A 1 92 ? 6.566 -12.370 -23.708 1.00 74.25 92 ARG A CA 1
ATOM 717 C C . ARG A 1 92 ? 7.987 -12.816 -23.375 1.00 74.25 92 ARG A C 1
ATOM 719 O O . ARG A 1 92 ? 8.939 -12.310 -23.960 1.00 74.25 92 ARG A O 1
ATOM 726 N N . ILE A 1 93 ? 8.126 -13.742 -22.431 1.00 75.44 93 ILE A N 1
ATOM 727 C CA . ILE A 1 93 ? 9.404 -14.404 -22.159 1.00 75.44 93 ILE A CA 1
ATOM 728 C C . ILE A 1 93 ? 9.516 -15.566 -23.147 1.00 75.44 93 ILE A C 1
ATOM 730 O O . ILE A 1 93 ? 8.710 -16.497 -23.107 1.00 75.44 9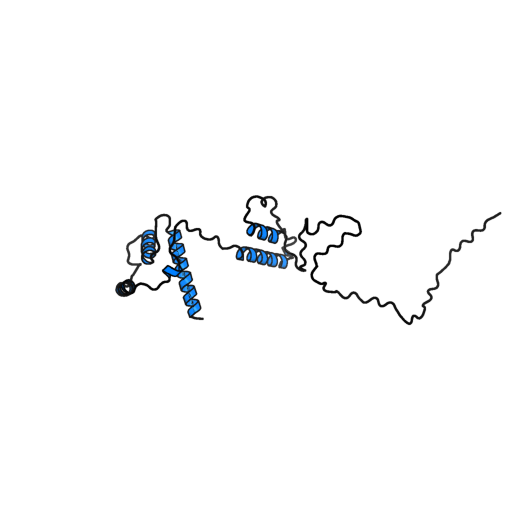3 ILE A O 1
ATOM 734 N N . GLU A 1 94 ? 10.465 -15.479 -24.073 1.00 73.94 94 GLU A N 1
ATOM 735 C CA . GLU A 1 94 ? 10.797 -16.579 -24.982 1.00 73.94 94 GLU A CA 1
ATOM 736 C C . GLU A 1 94 ? 11.634 -17.628 -24.231 1.00 73.94 94 GLU A C 1
ATOM 738 O O . GLU A 1 94 ? 12.466 -17.275 -23.395 1.00 73.94 94 GLU A O 1
ATOM 743 N N . ASP A 1 95 ? 11.369 -18.914 -24.484 1.00 70.44 95 ASP A N 1
ATOM 744 C CA . ASP A 1 95 ? 12.069 -20.059 -23.877 1.00 70.44 95 ASP A CA 1
ATOM 745 C C . ASP A 1 95 ? 12.181 -20.022 -22.339 1.00 70.44 95 ASP A C 1
ATOM 747 O O . ASP A 1 95 ? 13.250 -20.225 -21.755 1.00 70.44 95 ASP A O 1
ATOM 751 N N . ALA A 1 96 ? 11.047 -19.805 -21.664 1.00 70.75 96 ALA A N 1
ATOM 752 C CA . ALA A 1 96 ? 10.952 -19.733 -20.202 1.00 70.75 96 ALA A CA 1
ATOM 753 C C . ALA A 1 96 ? 11.595 -20.935 -19.474 1.00 70.75 96 ALA A C 1
ATOM 755 O O . ALA A 1 96 ? 12.203 -20.761 -18.421 1.00 70.75 96 ALA A O 1
ATOM 756 N N . GLU A 1 97 ? 11.541 -22.137 -20.057 1.00 70.88 97 GLU A N 1
ATOM 757 C CA . GLU A 1 97 ? 12.122 -23.363 -19.483 1.00 70.88 97 GLU A CA 1
ATOM 758 C C . GLU A 1 97 ? 13.653 -23.321 -19.352 1.00 70.88 97 GLU A C 1
ATOM 760 O O . GLU A 1 97 ? 14.221 -23.980 -18.483 1.00 70.88 97 GLU A O 1
ATOM 765 N N . ARG A 1 98 ? 14.342 -22.540 -20.195 1.00 74.12 98 ARG A N 1
ATOM 766 C CA . ARG A 1 98 ? 15.808 -22.392 -20.165 1.00 74.12 98 ARG A CA 1
ATOM 767 C C . ARG A 1 98 ? 16.277 -21.104 -19.498 1.00 74.12 98 ARG A C 1
ATOM 769 O O . ARG A 1 98 ? 17.475 -20.946 -19.269 1.00 74.12 98 ARG A O 1
ATOM 776 N N . ASN A 1 99 ? 15.362 -20.190 -19.187 1.00 73.88 99 ASN A N 1
ATOM 777 C CA . ASN A 1 99 ? 15.692 -18.831 -18.777 1.00 73.88 99 ASN A CA 1
ATOM 778 C C . ASN A 1 99 ? 15.053 -18.460 -17.430 1.00 73.88 99 ASN A C 1
ATOM 780 O O . ASN A 1 99 ? 14.318 -17.477 -17.321 1.00 73.88 99 ASN A O 1
ATOM 784 N N . SER A 1 100 ? 15.375 -19.236 -16.387 1.00 81.75 100 SER A N 1
ATOM 785 C CA . SER A 1 100 ? 14.886 -19.001 -15.019 1.00 81.75 100 SER A CA 1
ATOM 786 C C . SER A 1 100 ? 15.247 -17.606 -14.496 1.00 81.75 100 SER A C 1
ATOM 788 O O . SER A 1 100 ? 14.417 -16.941 -13.891 1.00 81.75 100 SER A O 1
ATOM 790 N N . LYS A 1 101 ? 16.435 -17.094 -14.844 1.00 82.88 101 LYS A N 1
ATOM 791 C CA . LYS A 1 101 ? 16.900 -15.757 -14.434 1.00 82.88 101 LYS A CA 1
ATOM 792 C C . LYS A 1 101 ? 15.993 -14.620 -14.909 1.00 82.88 101 LYS A C 1
ATOM 794 O O . LYS A 1 101 ? 15.838 -13.628 -14.205 1.00 82.88 101 LYS A O 1
ATOM 799 N N . SER A 1 102 ? 15.413 -14.734 -16.105 1.00 78.50 102 SER A N 1
ATOM 800 C CA . SER A 1 102 ? 14.492 -13.706 -16.614 1.00 78.50 102 SER A CA 1
ATOM 801 C C . SER A 1 102 ? 13.138 -13.752 -15.911 1.00 78.50 102 SER A C 1
ATOM 803 O O . SER A 1 102 ? 12.480 -12.720 -15.802 1.00 78.50 102 SER A O 1
ATOM 805 N N . ILE A 1 103 ? 12.740 -14.930 -15.422 1.00 81.81 103 ILE A N 1
ATOM 806 C CA . ILE A 1 103 ? 11.540 -15.109 -14.603 1.00 81.81 103 ILE A CA 1
ATOM 807 C C . ILE A 1 103 ? 11.771 -14.487 -13.226 1.00 81.81 103 ILE A C 1
ATOM 809 O O . ILE A 1 103 ? 10.960 -13.670 -12.807 1.00 81.81 103 ILE A O 1
ATOM 813 N N . ASP A 1 104 ? 12.896 -14.795 -12.576 1.00 85.31 104 ASP A N 1
ATOM 814 C CA . ASP A 1 104 ? 13.254 -14.227 -11.270 1.00 85.31 104 ASP A CA 1
ATOM 815 C C . ASP A 1 104 ? 13.306 -12.691 -11.331 1.00 85.31 104 ASP A C 1
ATOM 817 O O . ASP A 1 104 ? 12.668 -12.015 -10.526 1.00 85.31 104 ASP A O 1
ATOM 821 N N . LYS A 1 105 ? 13.957 -12.132 -12.365 1.00 84.44 105 LYS A N 1
ATOM 822 C CA . LYS A 1 105 ? 13.986 -10.679 -12.603 1.00 84.44 105 LYS A CA 1
ATOM 823 C C . LYS A 1 105 ? 12.578 -10.093 -12.756 1.00 84.44 105 LYS A C 1
ATOM 825 O O . LYS A 1 105 ? 12.271 -9.073 -12.149 1.00 84.44 105 LYS A O 1
ATOM 830 N N . TRP A 1 106 ? 11.707 -10.737 -13.535 1.00 84.44 106 TRP A N 1
ATOM 831 C CA . TRP A 1 106 ? 10.328 -10.273 -13.705 1.00 84.44 106 TRP A CA 1
ATOM 832 C C . TRP A 1 106 ? 9.526 -10.330 -12.395 1.00 84.44 106 TRP A C 1
ATOM 834 O O . TRP A 1 106 ? 8.747 -9.419 -12.116 1.00 84.44 106 TRP A O 1
ATOM 844 N N . ILE A 1 107 ? 9.724 -11.370 -11.578 1.00 84.31 107 ILE A N 1
ATOM 845 C CA . ILE A 1 107 ? 9.091 -11.495 -10.259 1.00 84.31 107 ILE A CA 1
ATOM 846 C C . ILE A 1 107 ? 9.522 -10.336 -9.355 1.00 84.31 107 ILE A C 1
ATOM 848 O O . ILE A 1 107 ? 8.667 -9.698 -8.736 1.00 84.31 107 ILE A O 1
ATOM 852 N N . ASP A 1 108 ? 10.817 -10.030 -9.309 1.00 85.69 108 ASP A N 1
ATOM 853 C CA . ASP A 1 108 ? 11.348 -8.917 -8.520 1.00 85.69 108 ASP A CA 1
ATOM 854 C C . ASP A 1 108 ? 10.789 -7.566 -8.989 1.00 85.69 108 ASP A C 1
ATOM 856 O O . ASP A 1 108 ? 10.288 -6.789 -8.168 1.00 85.69 108 ASP A O 1
ATOM 860 N N . ASP A 1 109 ? 10.767 -7.325 -10.303 1.00 82.25 109 ASP A N 1
ATOM 861 C CA . ASP A 1 109 ? 10.221 -6.105 -10.910 1.00 82.25 109 ASP A CA 1
ATOM 862 C C . ASP A 1 109 ? 8.723 -5.916 -10.572 1.00 82.25 109 ASP A C 1
ATOM 864 O O . ASP A 1 109 ? 8.269 -4.814 -10.238 1.00 82.25 109 ASP A O 1
ATOM 868 N N . MET A 1 110 ? 7.928 -6.995 -10.6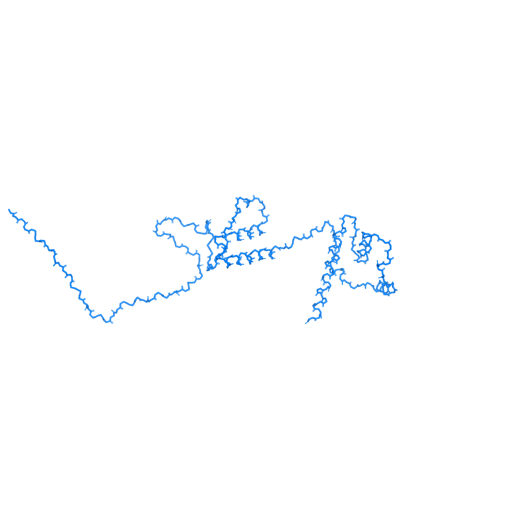05 1.00 81.50 110 MET A N 1
ATOM 869 C CA . MET A 1 110 ? 6.504 -6.963 -10.235 1.00 81.50 110 MET A CA 1
ATOM 870 C C . MET A 1 110 ? 6.285 -6.789 -8.732 1.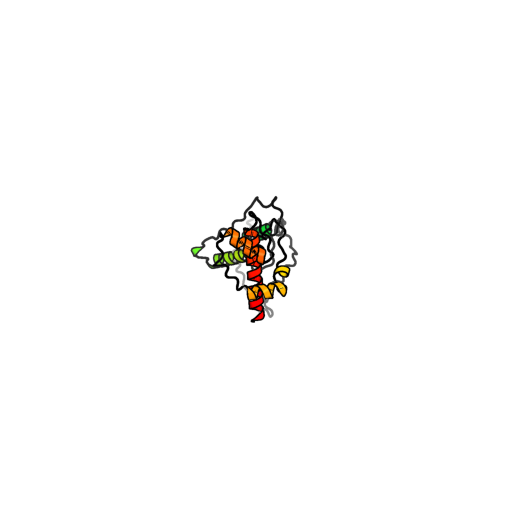00 81.50 110 MET A C 1
ATOM 872 O O . MET A 1 110 ? 5.397 -6.036 -8.321 1.00 81.50 110 MET A O 1
ATOM 876 N N . ASN A 1 111 ? 7.100 -7.435 -7.899 1.00 81.88 111 ASN A N 1
ATOM 877 C CA . ASN A 1 111 ? 7.054 -7.248 -6.453 1.00 81.88 111 ASN A CA 1
ATOM 878 C C . ASN A 1 111 ? 7.378 -5.800 -6.079 1.00 81.88 111 ASN A C 1
ATOM 880 O O . ASN A 1 111 ? 6.693 -5.217 -5.238 1.00 81.88 111 ASN A O 1
ATOM 884 N N . GLN A 1 112 ? 8.369 -5.185 -6.726 1.00 80.62 112 GLN A N 1
ATOM 885 C CA . GLN A 1 112 ? 8.712 -3.780 -6.516 1.00 80.62 112 GLN A CA 1
ATOM 886 C C . GLN A 1 112 ? 7.560 -2.847 -6.911 1.00 80.62 112 GLN A C 1
ATOM 888 O O . GLN A 1 112 ? 7.222 -1.931 -6.160 1.0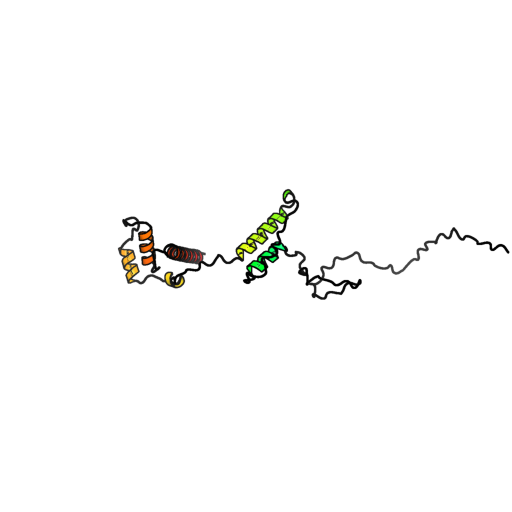0 80.62 112 GLN A O 1
ATOM 893 N N . LEU A 1 113 ? 6.907 -3.109 -8.046 1.00 76.12 113 LEU A N 1
ATOM 894 C CA . LEU A 1 113 ? 5.719 -2.371 -8.473 1.00 76.12 113 LEU A CA 1
ATOM 895 C C . LEU A 1 113 ? 4.558 -2.499 -7.473 1.00 76.12 113 LEU A C 1
ATOM 897 O O . LEU A 1 113 ? 3.812 -1.549 -7.248 1.00 76.12 113 LEU A O 1
ATOM 901 N N . HIS A 1 114 ? 4.364 -3.678 -6.886 1.00 73.12 114 HIS A N 1
ATOM 902 C CA . HIS A 1 114 ? 3.327 -3.887 -5.878 1.00 73.12 114 HIS A CA 1
ATOM 903 C C . HIS A 1 114 ? 3.670 -3.243 -4.537 1.00 73.12 114 HIS A C 1
ATOM 905 O O . HIS A 1 114 ? 2.767 -2.741 -3.880 1.00 73.12 114 HIS A O 1
ATOM 911 N N . ARG A 1 115 ? 4.952 -3.176 -4.162 1.00 73.06 115 ARG A N 1
ATOM 912 C CA . ARG A 1 115 ? 5.404 -2.411 -2.989 1.00 73.06 115 ARG A CA 1
ATOM 913 C C . ARG A 1 115 ? 5.195 -0.906 -3.156 1.00 73.06 115 ARG A C 1
ATOM 915 O O . ARG A 1 115 ? 4.927 -0.227 -2.173 1.00 73.06 115 ARG A O 1
ATOM 922 N N . SER A 1 116 ? 5.342 -0.379 -4.374 1.00 65.81 116 SER A N 1
ATOM 923 C CA . SER A 1 116 ? 5.157 1.052 -4.652 1.00 65.81 116 SER A CA 1
ATOM 924 C C . SER A 1 116 ? 3.693 1.460 -4.818 1.00 65.81 116 SER A C 1
ATOM 926 O O . SER A 1 116 ? 3.365 2.643 -4.689 1.00 65.81 116 SER A O 1
ATOM 928 N N . LYS A 1 117 ? 2.787 0.503 -5.054 1.00 64.25 117 LYS A N 1
ATOM 929 C CA . LYS A 1 117 ? 1.359 0.738 -4.848 1.00 64.25 117 LYS A CA 1
ATOM 930 C C . LYS A 1 117 ? 1.148 0.958 -3.355 1.00 64.25 117 LYS A C 1
ATOM 932 O O . LYS A 1 117 ? 1.296 0.038 -2.557 1.00 64.25 117 LYS A O 1
ATOM 937 N N . HIS A 1 118 ? 0.772 2.179 -2.988 1.00 55.62 118 HIS A N 1
ATOM 938 C CA . HIS A 1 118 ? 0.106 2.398 -1.714 1.00 55.62 118 HIS A CA 1
ATOM 939 C C . HIS A 1 118 ? -1.027 1.373 -1.620 1.00 55.62 118 HIS A C 1
ATOM 941 O O . HIS A 1 118 ? -1.764 1.178 -2.596 1.00 55.62 118 HIS A O 1
ATOM 947 N N . LEU A 1 119 ? -1.128 0.684 -0.479 1.00 53.22 119 LEU A N 1
ATOM 948 C CA . LEU A 1 119 ? -2.310 -0.118 -0.184 1.00 53.22 119 LEU A CA 1
ATOM 949 C C . LEU A 1 119 ? -3.524 0.761 -0.499 1.00 53.22 119 LEU A C 1
ATOM 951 O O . LEU A 1 119 ? -3.463 1.957 -0.190 1.00 53.22 119 LEU A O 1
ATOM 955 N N . PRO A 1 120 ? -4.559 0.235 -1.179 1.00 54.75 120 PRO A N 1
ATOM 956 C CA . PRO A 1 120 ? -5.751 1.015 -1.465 1.00 54.75 120 PRO A CA 1
ATOM 957 C C . PRO A 1 120 ? -6.188 1.652 -0.151 1.00 54.75 120 PRO A C 1
ATOM 959 O O . PRO A 1 120 ? -6.546 0.944 0.788 1.00 54.75 120 PRO A O 1
ATOM 962 N N . GLY A 1 121 ? -6.021 2.975 -0.052 1.00 54.56 121 GLY A N 1
ATOM 963 C CA . GLY A 1 121 ? -6.325 3.688 1.174 1.00 54.56 121 GLY A CA 1
ATOM 964 C C . GLY A 1 121 ? -7.788 3.425 1.452 1.00 54.56 121 GLY A C 1
ATOM 965 O O . GLY A 1 121 ? -8.617 3.709 0.584 1.00 54.56 121 GLY A O 1
ATOM 966 N N . VAL A 1 122 ? -8.085 2.820 2.599 1.00 60.66 122 VAL A N 1
ATOM 967 C CA . VAL A 1 122 ? -9.460 2.570 3.013 1.00 60.66 122 VAL A CA 1
ATOM 968 C C . VAL A 1 122 ? -10.098 3.945 3.167 1.00 60.66 122 VAL A C 1
ATOM 970 O O . VAL A 1 122 ? -9.818 4.670 4.117 1.00 60.66 122 VAL A O 1
ATOM 973 N N . GLN A 1 123 ? -10.867 4.354 2.158 1.00 59.53 123 GLN A N 1
ATOM 974 C CA . GLN A 1 123 ? -11.647 5.580 2.202 1.00 59.53 123 GLN A CA 1
ATOM 975 C C . GLN A 1 123 ? -12.806 5.291 3.149 1.00 59.53 123 GLN A C 1
ATOM 977 O O . GLN A 1 123 ? -13.808 4.707 2.743 1.00 59.53 123 GLN A O 1
ATOM 982 N N . LEU A 1 124 ? -12.618 5.620 4.423 1.00 64.12 124 LEU A N 1
ATOM 983 C CA . LEU A 1 124 ? -13.694 5.585 5.400 1.00 64.12 124 LEU A CA 1
ATOM 984 C C . LEU A 1 124 ? -14.711 6.636 4.959 1.00 64.12 124 LEU A C 1
ATOM 986 O O . LEU A 1 124 ? -14.367 7.806 4.778 1.00 64.12 124 LEU A O 1
ATOM 990 N N . ASN A 1 125 ? -15.949 6.214 4.715 1.00 63.59 125 ASN A N 1
ATOM 991 C CA . ASN A 1 125 ? -16.985 7.134 4.244 1.00 63.59 125 ASN A CA 1
ATOM 992 C C . ASN A 1 125 ? -17.438 8.085 5.359 1.00 63.59 125 ASN A C 1
ATOM 994 O O . ASN A 1 125 ? -18.071 9.106 5.085 1.00 63.59 125 ASN A O 1
ATOM 998 N N . HIS A 1 126 ? -17.114 7.750 6.610 1.00 67.69 126 HIS A N 1
ATOM 999 C CA . HIS A 1 126 ? -17.477 8.507 7.793 1.00 67.69 126 HIS A CA 1
ATOM 1000 C C . HIS A 1 126 ? -16.246 9.036 8.539 1.00 67.69 126 HIS A C 1
ATOM 1002 O O . HIS A 1 126 ? -15.180 8.421 8.529 1.00 67.69 126 HIS A O 1
ATOM 1008 N N . ALA A 1 127 ? -16.410 10.174 9.222 1.00 66.94 127 ALA A N 1
ATOM 1009 C CA . ALA A 1 127 ? -15.399 10.691 10.137 1.00 66.94 127 ALA A CA 1
ATOM 1010 C C . ALA A 1 127 ? -15.192 9.676 11.269 1.00 66.94 127 ALA A C 1
ATOM 1012 O O . ALA A 1 127 ? -16.094 9.447 12.078 1.00 66.94 127 ALA A O 1
ATOM 1013 N N . MET A 1 128 ? -14.024 9.044 11.265 1.00 74.31 128 MET A N 1
ATOM 1014 C CA . MET A 1 128 ? -13.555 8.125 12.292 1.00 74.31 128 MET A CA 1
ATOM 1015 C C . MET A 1 128 ? -12.646 8.906 13.254 1.00 74.31 128 MET A C 1
ATOM 1017 O O . MET A 1 128 ? -11.946 9.813 12.791 1.00 74.31 128 MET A O 1
ATOM 1021 N N . PRO A 1 129 ? -12.652 8.607 14.564 1.00 80.25 129 PRO A N 1
ATOM 1022 C CA . PRO A 1 129 ? -11.694 9.189 15.498 1.00 80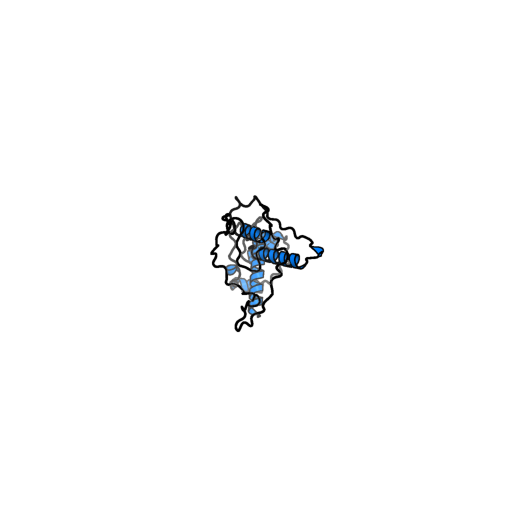.25 129 PRO A CA 1
ATOM 1023 C C . PRO A 1 129 ? -10.246 8.921 15.069 1.00 80.25 129 PRO A C 1
ATOM 1025 O O . PRO A 1 129 ? -9.946 7.920 14.415 1.00 80.25 129 PRO A O 1
ATOM 1028 N N . ASP A 1 130 ? -9.360 9.844 15.435 1.00 82.31 130 ASP A N 1
ATOM 1029 C CA . ASP A 1 130 ? -7.931 9.726 15.165 1.00 82.31 130 ASP A CA 1
ATOM 1030 C C . ASP A 1 130 ? -7.309 8.612 16.018 1.00 82.31 130 ASP A C 1
ATOM 1032 O O . ASP A 1 130 ? -7.598 8.510 17.214 1.00 82.31 130 ASP A O 1
ATOM 1036 N N . ILE A 1 131 ? -6.448 7.787 15.413 1.00 83.12 131 ILE A N 1
ATOM 1037 C CA . ILE A 1 131 ? -5.837 6.631 16.089 1.00 83.12 131 ILE A CA 1
ATOM 1038 C C . ILE A 1 131 ? -4.962 7.097 17.255 1.00 83.12 131 ILE A C 1
ATOM 1040 O O . ILE A 1 131 ? -5.030 6.508 18.330 1.00 83.12 131 ILE A O 1
ATOM 1044 N N . ASP A 1 132 ? -4.219 8.194 17.085 1.00 82.62 132 ASP A N 1
ATOM 1045 C CA . ASP A 1 132 ? -3.375 8.761 18.145 1.00 82.62 132 ASP A CA 1
ATOM 1046 C C . ASP A 1 132 ? -4.205 9.210 19.361 1.00 82.62 132 ASP A C 1
ATOM 1048 O O . ASP A 1 132 ? -3.766 9.071 20.504 1.00 82.62 132 ASP A O 1
ATOM 1052 N N . GLY A 1 133 ? -5.431 9.694 19.131 1.00 84.12 133 GLY A N 1
ATOM 1053 C CA . GLY A 1 133 ? -6.373 10.039 20.197 1.00 84.12 133 GLY A CA 1
ATOM 1054 C C . GLY A 1 133 ? -6.892 8.810 20.945 1.00 84.12 133 GLY A C 1
ATOM 1055 O O . GLY A 1 133 ? -6.991 8.833 22.169 1.00 84.12 133 GLY A O 1
ATOM 1056 N N . LEU A 1 134 ? -7.162 7.716 20.228 1.00 85.69 134 LEU A N 1
ATOM 1057 C CA . LEU A 1 134 ? -7.602 6.447 20.821 1.00 85.69 134 LEU A CA 1
ATOM 1058 C C . LEU A 1 134 ? -6.492 5.715 21.591 1.00 85.69 134 LEU A C 1
ATOM 1060 O O . LEU A 1 134 ? -6.783 4.892 22.454 1.00 85.69 134 LEU A O 1
ATOM 1064 N N . MET A 1 135 ? -5.221 5.997 21.297 1.00 84.88 135 MET A N 1
ATOM 1065 C CA . MET A 1 135 ? -4.076 5.448 22.035 1.00 84.88 135 MET A CA 1
ATOM 1066 C C . MET A 1 135 ? -3.823 6.149 23.377 1.00 84.88 135 MET A C 1
ATOM 1068 O O . MET A 1 135 ? -2.911 5.763 24.115 1.00 84.88 135 MET A O 1
ATOM 1072 N N . GLN A 1 136 ? -4.595 7.186 23.704 1.00 85.69 136 GLN A N 1
ATOM 1073 C CA . GLN A 1 136 ? -4.455 7.900 24.962 1.00 85.69 136 GLN A CA 1
ATOM 1074 C C . GLN A 1 136 ? -4.816 7.007 26.162 1.00 85.69 136 GLN A C 1
ATOM 1076 O O . GLN A 1 136 ? -5.664 6.121 26.090 1.00 85.69 136 GLN A O 1
ATOM 1081 N N . GLN A 1 137 ? -4.162 7.261 27.298 1.00 86.19 137 GLN A N 1
ATOM 1082 C CA . GLN A 1 137 ? -4.498 6.611 28.563 1.00 86.19 137 GLN A CA 1
ATOM 1083 C C . GLN A 1 137 ? -5.952 6.890 28.956 1.00 86.19 137 GLN A C 1
ATOM 1085 O O . GLN A 1 137 ? -6.441 8.015 28.813 1.00 86.19 137 GLN A O 1
ATOM 1090 N N . TRP A 1 138 ? -6.612 5.867 29.498 1.00 86.81 138 TRP A N 1
ATOM 1091 C CA . TRP A 1 138 ? -7.977 5.977 29.992 1.00 86.81 138 TRP A CA 1
ATOM 1092 C C . TRP A 1 138 ? -8.080 7.028 31.104 1.00 86.81 138 TRP A C 1
ATOM 1094 O O . TRP A 1 138 ? -7.169 7.151 31.927 1.00 86.81 138 TRP A O 1
ATOM 1104 N N . PRO A 1 139 ? -9.195 7.776 31.181 1.00 89.69 139 PRO A N 1
ATOM 1105 C CA . PRO A 1 139 ? -9.456 8.634 32.325 1.00 89.69 139 PRO A CA 1
ATOM 1106 C C . PRO A 1 139 ? -9.469 7.810 33.622 1.00 89.69 139 PRO A C 1
ATOM 1108 O O . PRO A 1 139 ? -10.027 6.708 33.635 1.00 89.69 139 PRO A O 1
ATOM 1111 N N . PRO A 1 140 ? -8.944 8.346 34.738 1.00 87.75 140 PRO A N 1
ATOM 1112 C CA . PRO A 1 140 ? -8.781 7.585 35.978 1.00 87.75 140 PRO A CA 1
ATOM 1113 C C . PRO A 1 140 ? -10.114 7.055 36.523 1.00 87.75 140 PRO A C 1
ATOM 1115 O O . PRO A 1 140 ? -10.166 5.961 37.073 1.00 87.75 140 PRO A O 1
ATOM 1118 N N . GLN A 1 141 ? -11.221 7.781 36.309 1.00 89.69 141 GLN A N 1
ATOM 1119 C CA . GLN A 1 141 ? -12.549 7.324 36.734 1.00 89.69 141 GLN A CA 1
ATOM 1120 C C . GLN A 1 141 ? -13.008 6.073 35.976 1.00 89.69 141 GLN A C 1
ATOM 1122 O O . GLN A 1 141 ? -13.739 5.253 36.526 1.00 89.69 141 GLN A O 1
ATOM 1127 N N . VAL A 1 142 ? -12.617 5.947 34.705 1.00 86.12 142 VAL A N 1
ATOM 1128 C CA . VAL A 1 142 ? -12.972 4.798 33.868 1.00 86.12 142 VAL A CA 1
ATOM 1129 C C . VAL A 1 142 ? -12.060 3.623 34.192 1.00 86.12 142 VAL A C 1
ATOM 1131 O O . VAL A 1 142 ? -12.550 2.513 34.365 1.00 86.12 142 VAL A O 1
ATOM 1134 N N . GLU A 1 143 ? -10.760 3.870 34.352 1.00 86.62 143 GLU A N 1
ATOM 1135 C CA . GLU A 1 143 ? -9.774 2.847 34.710 1.00 86.62 143 GLU A CA 1
ATOM 1136 C C . GLU A 1 143 ? -10.096 2.172 36.054 1.00 86.62 143 GLU A C 1
ATOM 1138 O O . GLU A 1 143 ? -10.098 0.944 36.145 1.00 86.62 143 GLU A O 1
ATOM 1143 N N . GLU A 1 144 ? -10.442 2.952 37.085 1.00 87.19 144 GLU A N 1
ATOM 1144 C CA . GLU A 1 144 ? -10.868 2.414 38.384 1.00 87.19 144 GLU A CA 1
ATOM 1145 C C . GLU A 1 144 ? -12.085 1.493 38.237 1.00 87.19 144 GLU A C 1
ATOM 1147 O O . GLU A 1 144 ? -12.100 0.384 38.771 1.00 87.19 144 GLU A O 1
ATOM 1152 N N . LYS A 1 145 ? -13.084 1.909 37.449 1.00 85.31 145 LYS A N 1
ATOM 1153 C CA . LYS A 1 145 ? -14.289 1.108 37.202 1.00 85.31 145 LYS A CA 1
ATOM 1154 C C . LYS A 1 145 ? -13.987 -0.160 36.416 1.00 85.31 145 LYS A C 1
ATOM 1156 O O . LYS A 1 145 ? -14.538 -1.208 36.737 1.00 85.31 145 LYS A O 1
ATOM 1161 N N . LEU A 1 146 ? -13.108 -0.087 35.421 1.00 83.62 146 LEU A N 1
ATOM 1162 C CA . LEU A 1 146 ? -12.719 -1.238 34.609 1.00 83.62 146 LEU A CA 1
ATOM 1163 C C . LEU A 1 146 ? -11.993 -2.299 35.448 1.00 83.62 146 LEU A C 1
ATOM 1165 O O . LEU A 1 146 ? -12.265 -3.491 35.307 1.00 83.62 146 LEU A O 1
ATOM 1169 N N . ASN A 1 147 ? -11.126 -1.853 36.362 1.00 84.12 147 ASN A N 1
ATOM 1170 C CA . ASN A 1 147 ? -10.410 -2.720 37.297 1.00 84.12 147 ASN A CA 1
ATOM 1171 C C . ASN A 1 147 ? -11.347 -3.377 38.325 1.00 84.12 147 ASN A C 1
ATOM 1173 O O . ASN A 1 147 ? -11.136 -4.532 38.692 1.00 84.12 147 ASN A O 1
ATOM 1177 N N . GLU A 1 148 ? -12.389 -2.669 38.772 1.00 83.19 148 GLU A N 1
ATOM 1178 C CA . GLU A 1 148 ? -13.422 -3.214 39.666 1.00 83.19 148 GLU A CA 1
ATOM 1179 C C . GLU A 1 148 ? -14.332 -4.238 38.970 1.00 83.19 148 GLU A C 1
ATOM 1181 O O . GLU A 1 148 ? -14.750 -5.212 39.594 1.00 83.19 148 GLU A O 1
ATOM 1186 N N . LEU A 1 149 ? -14.665 -4.007 37.696 1.00 74.12 149 LEU A N 1
ATOM 1187 C CA . LEU A 1 149 ? -15.718 -4.740 36.991 1.00 74.12 149 LEU A CA 1
ATOM 1188 C C . LEU A 1 149 ? -15.293 -6.101 36.436 1.00 74.12 149 LEU A C 1
ATOM 1190 O O . LEU A 1 149 ? -16.194 -6.871 36.125 1.00 74.12 149 LEU A O 1
ATOM 1194 N N . GLN A 1 150 ? -13.988 -6.393 36.300 1.00 67.00 150 GLN A N 1
ATOM 1195 C CA . GLN A 1 150 ? -13.468 -7.607 35.638 1.00 67.00 150 GLN A CA 1
ATOM 1196 C C . GLN A 1 150 ? -14.352 -8.029 34.450 1.00 67.00 150 GLN A C 1
ATOM 1198 O O . GLN A 1 150 ? -15.047 -9.038 34.512 1.00 67.00 150 GLN A O 1
ATOM 1203 N N . LEU A 1 151 ? -14.383 -7.204 33.397 1.00 68.50 151 LEU A N 1
ATOM 1204 C CA . LEU A 1 151 ? -15.280 -7.404 32.257 1.00 68.50 151 LEU A CA 1
ATOM 1205 C C . LEU A 1 151 ? -15.070 -8.782 31.611 1.00 68.50 151 LEU A C 1
ATOM 1207 O O . LEU A 1 151 ? -14.100 -8.980 30.879 1.00 68.50 151 LEU A O 1
ATOM 1211 N N . ASP A 1 152 ? -16.010 -9.704 31.824 1.00 74.38 152 ASP A N 1
ATOM 1212 C CA . ASP A 1 152 ? -16.104 -10.930 31.039 1.00 74.38 152 ASP A CA 1
ATOM 1213 C C . ASP A 1 152 ? -17.096 -10.729 29.891 1.00 74.38 152 ASP A C 1
ATOM 1215 O O . ASP A 1 152 ? -18.314 -10.830 30.042 1.00 74.38 152 ASP A O 1
ATOM 1219 N N . LEU A 1 153 ? -16.558 -10.425 28.709 1.00 70.75 153 LEU A N 1
ATOM 1220 C CA . LEU A 1 153 ? -17.345 -10.281 27.482 1.00 70.75 153 LEU A CA 1
ATOM 1221 C C . LEU A 1 153 ? -17.977 -11.612 27.027 1.00 70.75 153 LEU A C 1
ATOM 1223 O O . LEU A 1 153 ? -18.802 -11.605 26.118 1.00 70.75 153 LEU A O 1
ATOM 1227 N N . SER A 1 154 ? -17.604 -12.740 27.644 1.00 73.25 154 SER A N 1
ATOM 1228 C CA . SER A 1 154 ? -18.118 -14.079 27.325 1.00 73.25 154 SER A CA 1
ATOM 1229 C C . SER A 1 154 ? -19.443 -14.394 28.024 1.00 73.25 154 SER A C 1
ATOM 1231 O O . SER A 1 154 ? -20.178 -15.262 27.559 1.00 73.25 154 SER A O 1
ATOM 1233 N N . GLU A 1 155 ? -19.753 -13.711 29.132 1.00 74.75 155 GLU A N 1
ATOM 1234 C CA . GLU A 1 155 ? -21.005 -13.898 29.884 1.00 74.75 155 GLU A CA 1
ATOM 1235 C C . GLU A 1 155 ? -22.158 -13.035 29.348 1.00 74.75 155 GLU A C 1
ATOM 1237 O O . GLU A 1 155 ? -23.304 -13.170 29.784 1.00 74.75 155 GLU A O 1
ATOM 1242 N N . LEU A 1 156 ? -21.874 -12.140 28.398 1.00 77.69 156 LEU A N 1
ATOM 1243 C CA . LEU A 1 156 ? -22.875 -11.249 27.832 1.00 77.69 156 LEU A CA 1
ATOM 1244 C C . LEU A 1 156 ? -23.758 -12.008 26.828 1.00 77.69 156 LEU A C 1
ATOM 1246 O O . LEU A 1 156 ? -23.296 -12.434 25.772 1.00 77.69 156 LEU A O 1
ATOM 1250 N N . ASP A 1 157 ? -25.046 -12.150 27.151 1.00 77.00 157 ASP A N 1
ATOM 1251 C CA . ASP A 1 157 ? -26.059 -12.767 26.281 1.00 77.00 157 ASP A CA 1
ATOM 1252 C C . ASP A 1 157 ? -26.443 -11.813 25.134 1.00 77.00 157 ASP A C 1
ATOM 1254 O O . ASP A 1 157 ? -27.493 -11.167 25.147 1.00 77.00 157 ASP A O 1
ATOM 1258 N N . CYS A 1 158 ? -25.538 -11.641 24.169 1.00 81.12 158 CYS A N 1
ATOM 1259 C CA . CYS A 1 158 ? -25.732 -10.763 23.017 1.00 81.12 158 CYS A CA 1
ATOM 1260 C C . CYS A 1 158 ? -25.251 -11.394 21.705 1.00 81.12 158 CYS A C 1
ATOM 1262 O O . CYS A 1 158 ? -24.324 -12.204 21.681 1.00 81.12 158 CYS A O 1
ATOM 1264 N N . ASP A 1 159 ? -25.874 -10.989 20.597 1.00 86.00 159 ASP A N 1
ATOM 1265 C CA . ASP A 1 159 ? -25.487 -11.427 19.253 1.00 86.00 159 ASP A CA 1
ATOM 1266 C C . ASP A 1 159 ? -24.176 -10.754 18.798 1.00 86.00 159 ASP A C 1
ATOM 1268 O O . ASP A 1 159 ? -23.820 -9.667 19.259 1.00 86.00 159 ASP A O 1
ATOM 1272 N N . LEU A 1 160 ? -23.461 -11.361 17.846 1.00 85.75 160 LEU A N 1
ATOM 1273 C CA . LEU A 1 160 ? -22.157 -10.882 17.369 1.00 85.75 160 LEU A CA 1
ATOM 1274 C C . LEU A 1 160 ? -22.154 -9.394 16.954 1.00 85.75 160 LEU A C 1
ATOM 1276 O O . LEU A 1 160 ? -21.222 -8.685 17.336 1.00 85.75 160 LEU A O 1
ATOM 1280 N N . PRO A 1 161 ? -23.155 -8.868 16.217 1.00 86.12 161 PRO A N 1
ATOM 1281 C CA . PRO A 1 161 ? -23.185 -7.450 15.863 1.00 86.12 161 PRO A CA 1
ATOM 1282 C C . PRO A 1 161 ? -23.343 -6.542 17.086 1.00 86.12 161 PRO A C 1
ATOM 1284 O O . PRO A 1 161 ? -22.757 -5.466 17.119 1.00 86.12 161 PRO A O 1
ATOM 1287 N N . GLN A 1 162 ? -24.092 -6.984 18.100 1.00 86.31 162 GLN A N 1
ATOM 1288 C CA . GLN A 1 162 ? -24.275 -6.238 19.345 1.00 86.31 162 GLN A CA 1
ATOM 1289 C C . GLN A 1 162 ? -22.989 -6.234 20.169 1.00 86.31 162 GLN A C 1
ATOM 1291 O O . GLN A 1 162 ? -22.629 -5.202 20.724 1.00 86.31 162 GLN A O 1
ATOM 1296 N N . LEU A 1 163 ? -22.261 -7.354 20.194 1.00 87.50 163 LEU A N 1
ATOM 1297 C CA . LEU A 1 163 ? -20.956 -7.435 20.844 1.00 87.50 163 LEU A CA 1
ATOM 1298 C C . LEU A 1 163 ? -19.943 -6.488 20.188 1.00 87.50 163 LEU A C 1
ATOM 1300 O O . LEU A 1 163 ? -19.226 -5.779 20.890 1.00 87.50 163 LEU A O 1
ATOM 1304 N N . VAL A 1 164 ? -19.920 -6.420 18.852 1.00 88.25 164 VAL A N 1
ATOM 1305 C CA . VAL A 1 164 ? -19.089 -5.450 18.117 1.00 88.25 164 VAL A CA 1
ATOM 1306 C C . VAL A 1 164 ? -19.466 -4.017 18.494 1.00 88.25 164 VAL A C 1
ATOM 1308 O O . VAL A 1 164 ? -18.578 -3.223 18.798 1.00 88.25 164 VAL A O 1
ATOM 1311 N N . ASP A 1 165 ? -20.761 -3.697 18.534 1.00 88.25 165 ASP A N 1
ATOM 1312 C CA . ASP A 1 165 ? -21.232 -2.362 18.903 1.00 88.25 165 ASP A CA 1
ATOM 1313 C C . ASP A 1 165 ? -20.824 -2.010 20.349 1.00 88.25 165 ASP A C 1
ATOM 1315 O O . ASP A 1 165 ? -20.334 -0.911 20.599 1.00 88.25 165 ASP A O 1
ATOM 1319 N N . VAL A 1 166 ? -20.938 -2.942 21.303 1.00 87.62 166 VAL A N 1
ATOM 1320 C CA . VAL A 1 166 ? -20.520 -2.740 22.704 1.00 87.62 166 VAL A CA 1
ATOM 1321 C C . VAL A 1 166 ? -19.014 -2.498 22.815 1.00 87.62 166 VAL A C 1
ATOM 1323 O O . VAL A 1 166 ? -18.600 -1.537 23.462 1.00 87.62 166 VAL A O 1
ATOM 1326 N N . VAL A 1 167 ? -18.190 -3.331 22.172 1.00 88.56 167 VAL A N 1
ATOM 1327 C CA . VAL A 1 167 ? -16.724 -3.218 22.241 1.00 88.56 167 VAL A CA 1
ATOM 1328 C C . VAL A 1 167 ? -16.231 -1.937 21.568 1.00 88.56 167 VAL A C 1
ATOM 1330 O O . VAL A 1 167 ? -15.381 -1.240 22.118 1.00 88.56 167 VAL A O 1
ATOM 1333 N N . CYS A 1 168 ? -16.765 -1.592 20.397 1.00 89.75 168 CYS A N 1
ATOM 1334 C CA . CYS A 1 168 ? -16.392 -0.357 19.717 1.00 89.75 168 CYS A CA 1
ATOM 1335 C C . CYS A 1 168 ? -16.847 0.882 20.500 1.00 89.75 168 CYS A C 1
ATOM 1337 O O . CYS A 1 168 ? -16.054 1.807 20.638 1.00 89.75 168 CYS A O 1
ATOM 1339 N N . ASN A 1 169 ? -18.058 0.887 21.072 1.00 87.88 169 ASN A N 1
ATOM 1340 C CA . ASN A 1 169 ? -18.527 2.002 21.903 1.00 87.88 169 ASN A CA 1
ATOM 1341 C C . ASN A 1 169 ? -17.715 2.152 23.196 1.00 87.88 169 ASN A C 1
ATOM 1343 O O . ASN A 1 169 ? -17.514 3.274 23.646 1.00 87.88 169 ASN A O 1
ATOM 1347 N N . LEU A 1 170 ? -17.237 1.049 23.782 1.00 87.75 170 LEU A N 1
ATOM 1348 C CA . LEU A 1 170 ? -16.334 1.101 24.931 1.00 87.75 170 LEU A CA 1
ATOM 1349 C C . LEU A 1 170 ? -15.042 1.850 24.578 1.00 87.75 170 LEU A C 1
ATOM 1351 O O . LEU A 1 170 ? -14.573 2.647 25.374 1.00 87.75 170 LEU A O 1
ATOM 1355 N N . LEU A 1 171 ? -14.504 1.623 23.378 1.00 87.75 171 LEU A N 1
ATOM 1356 C CA . LEU A 1 171 ? -13.285 2.258 22.866 1.00 87.75 171 LEU A CA 1
ATOM 1357 C C . LEU A 1 171 ? -13.534 3.624 22.198 1.00 87.75 171 LEU A C 1
ATOM 1359 O O . LEU A 1 171 ? -12.691 4.074 21.428 1.00 87.75 171 LEU A O 1
ATOM 1363 N N . ASP A 1 172 ? -14.688 4.257 22.428 1.00 86.75 172 ASP A N 1
ATOM 1364 C CA . ASP A 1 172 ? -15.084 5.527 21.800 1.00 86.75 172 ASP A CA 1
ATOM 1365 C C . ASP A 1 172 ? -15.083 5.504 20.248 1.00 86.75 172 ASP A C 1
ATOM 1367 O O . ASP A 1 172 ? -14.959 6.537 19.581 1.00 86.75 172 ASP A O 1
ATOM 1371 N N . ILE A 1 173 ? -15.266 4.325 19.636 1.00 88.50 173 ILE A N 1
ATOM 1372 C CA . ILE A 1 173 ? -15.374 4.142 18.181 1.00 88.50 173 ILE A CA 1
ATOM 1373 C C . ILE A 1 173 ? -16.859 4.140 17.776 1.00 88.50 173 ILE A C 1
ATOM 1375 O O . ILE A 1 173 ? -17.608 3.246 18.182 1.00 88.50 173 ILE A O 1
ATOM 1379 N N . PRO A 1 174 ? -17.311 5.081 16.924 1.00 86.44 174 PRO A N 1
ATOM 1380 C CA . PRO A 1 174 ? -18.715 5.173 16.539 1.00 86.44 174 PRO A CA 1
ATOM 1381 C C . PRO A 1 174 ? -19.147 3.972 15.687 1.00 86.44 174 PRO A C 1
ATOM 1383 O O . PRO A 1 174 ? -18.573 3.702 14.630 1.00 86.44 174 PRO A O 1
ATOM 1386 N N . THR A 1 175 ? -20.215 3.290 16.107 1.00 83.75 175 THR A N 1
ATOM 1387 C CA . THR A 1 175 ? -20.825 2.176 15.367 1.00 83.75 175 THR A CA 1
ATOM 1388 C C . THR A 1 175 ? -22.198 2.555 14.815 1.00 83.75 175 THR A C 1
ATOM 1390 O O . THR A 1 175 ? -23.060 3.072 15.520 1.00 83.75 175 THR A O 1
ATOM 1393 N N . GLN A 1 176 ? -22.403 2.328 13.517 1.00 78.31 176 GLN A N 1
ATOM 1394 C CA . GLN A 1 176 ? -23.711 2.381 12.858 1.00 78.31 176 GLN A CA 1
ATOM 1395 C C . GLN A 1 176 ? -23.924 1.064 12.105 1.00 78.31 176 GLN A C 1
ATOM 1397 O O . GLN A 1 176 ? -22.957 0.397 11.730 1.00 78.31 176 GLN A O 1
ATOM 1402 N N . GLU A 1 177 ? -25.178 0.697 11.821 1.00 71.88 177 GLU A N 1
ATOM 1403 C CA . GLU A 1 177 ? -25.511 -0.605 11.216 1.00 71.88 177 GLU A CA 1
ATOM 1404 C C . GLU A 1 177 ? -24.761 -0.884 9.899 1.00 71.88 177 GLU A C 1
ATOM 1406 O O . GLU A 1 177 ? -24.360 -2.020 9.650 1.00 71.88 177 GLU A O 1
ATOM 1411 N N . ASN A 1 178 ? -24.492 0.158 9.102 1.00 74.25 178 ASN A N 1
ATOM 1412 C CA . ASN A 1 178 ? -23.771 0.058 7.828 1.00 74.25 178 ASN A CA 1
ATOM 1413 C C . ASN A 1 178 ? -22.251 0.285 7.935 1.00 74.25 178 ASN A C 1
ATOM 1415 O O . ASN A 1 178 ? -21.544 0.064 6.954 1.00 74.25 178 ASN A O 1
ATOM 1419 N N . THR A 1 179 ? -21.732 0.721 9.088 1.00 78.88 179 THR A N 1
ATOM 1420 C CA . THR A 1 179 ? -20.314 1.095 9.267 1.00 78.88 179 THR A CA 1
ATOM 1421 C C . THR A 1 179 ? -19.553 0.167 10.209 1.00 78.88 179 THR A C 1
ATOM 1423 O O . THR A 1 179 ? -18.379 0.407 10.479 1.00 78.88 179 THR A O 1
ATOM 1426 N N . ARG A 1 180 ? -20.158 -0.934 10.674 1.00 83.69 180 ARG A N 1
ATOM 1427 C CA . ARG A 1 180 ? -19.490 -1.900 11.571 1.00 83.69 180 ARG A CA 1
ATOM 1428 C C . ARG A 1 180 ? -18.144 -2.393 11.038 1.00 83.69 180 ARG A C 1
ATOM 1430 O O . ARG A 1 180 ? -17.206 -2.560 11.805 1.00 83.69 180 ARG A O 1
ATOM 1437 N N . LEU A 1 181 ? -18.027 -2.590 9.724 1.00 85.31 181 LEU A N 1
ATOM 1438 C CA . LEU A 1 181 ? -16.776 -3.027 9.100 1.00 85.31 181 LEU A CA 1
ATOM 1439 C C . LEU A 1 181 ? -15.697 -1.933 9.137 1.00 85.31 181 LEU A C 1
ATOM 1441 O O . LEU A 1 181 ? -14.529 -2.232 9.373 1.00 85.31 181 LEU A O 1
ATOM 1445 N N . GLU A 1 182 ? -16.092 -0.673 8.953 1.00 84.12 182 GLU A N 1
ATOM 1446 C CA . GLU A 1 182 ? -15.204 0.483 9.094 1.00 84.12 182 GLU A CA 1
ATOM 1447 C C . GLU A 1 182 ? -14.749 0.643 10.558 1.00 84.12 182 GLU A C 1
ATOM 1449 O O . GLU A 1 182 ? -13.561 0.826 10.811 1.00 84.12 182 GLU A O 1
ATOM 1454 N N . ALA A 1 183 ? -15.657 0.483 11.527 1.00 87.62 183 ALA A N 1
ATOM 1455 C CA . ALA A 1 183 ? -15.335 0.521 12.957 1.00 87.62 183 ALA A CA 1
ATOM 1456 C C . ALA A 1 183 ? -14.381 -0.614 13.373 1.00 87.62 183 ALA A C 1
ATOM 1458 O O . ALA A 1 183 ? -13.406 -0.384 14.089 1.00 87.62 183 ALA A O 1
ATOM 1459 N N . LEU A 1 184 ? -14.609 -1.829 12.866 1.00 89.06 184 LEU A N 1
ATOM 1460 C CA . LEU A 1 184 ? -13.741 -2.981 13.109 1.00 89.06 184 LEU A CA 1
ATOM 1461 C C . LEU A 1 184 ? -12.346 -2.777 12.501 1.00 89.06 184 LEU A C 1
ATOM 1463 O O . LEU A 1 184 ? -11.340 -3.135 13.111 1.00 89.06 184 LEU A O 1
ATOM 1467 N N . HIS A 1 185 ? -12.274 -2.173 11.312 1.00 87.38 185 HIS A N 1
ATOM 1468 C CA . HIS A 1 185 ? -11.003 -1.803 10.698 1.00 87.38 185 HIS A CA 1
ATOM 1469 C C . HIS A 1 185 ? -10.214 -0.835 11.594 1.00 87.38 185 HIS A C 1
ATOM 1471 O O . HIS A 1 185 ? -9.020 -1.041 11.812 1.00 87.38 185 HIS A O 1
ATOM 1477 N N . THR A 1 186 ? -10.869 0.182 12.156 1.00 87.06 186 THR A N 1
ATOM 1478 C CA . THR A 1 186 ? -10.257 1.119 13.114 1.00 87.06 186 THR A CA 1
ATOM 1479 C C . THR A 1 186 ? -9.785 0.416 14.378 1.00 87.06 186 THR A C 1
ATOM 1481 O O . THR A 1 186 ? -8.652 0.630 14.797 1.00 87.06 186 THR A O 1
ATOM 1484 N N . LEU A 1 187 ? -10.597 -0.485 14.938 1.00 90.38 187 LEU A N 1
ATOM 1485 C CA . LEU A 1 187 ? -10.232 -1.280 16.112 1.00 90.38 187 LEU A CA 1
ATOM 1486 C C . LEU A 1 187 ? -8.987 -2.136 15.850 1.00 90.38 187 LEU A C 1
ATOM 1488 O O . LEU A 1 187 ? -8.053 -2.139 16.650 1.00 90.38 187 LEU A O 1
ATOM 1492 N N . PHE A 1 188 ? -8.928 -2.838 14.716 1.00 90.75 188 PHE A N 1
ATOM 1493 C CA . PHE A 1 188 ? -7.747 -3.631 14.372 1.00 90.75 188 PHE A CA 1
ATOM 1494 C C . PHE A 1 188 ? -6.528 -2.765 14.062 1.00 90.75 188 PHE A C 1
ATOM 1496 O O . PHE A 1 188 ? -5.413 -3.157 14.397 1.00 90.75 188 PHE A O 1
ATOM 1503 N N . THR A 1 189 ? -6.726 -1.589 13.469 1.00 88.12 189 THR A N 1
ATOM 1504 C CA . THR A 1 189 ? -5.647 -0.618 13.242 1.00 88.12 189 THR A CA 1
ATOM 1505 C C . THR A 1 189 ? -5.071 -0.143 14.575 1.00 88.12 189 THR A C 1
ATOM 1507 O O . THR A 1 189 ? -3.860 -0.205 14.763 1.00 88.12 189 THR A O 1
ATOM 1510 N N . LEU A 1 190 ? -5.932 0.220 15.532 1.00 88.75 190 LEU A N 1
ATOM 1511 C CA . LEU A 1 190 ? -5.544 0.591 16.894 1.00 88.75 190 LEU A CA 1
ATOM 1512 C C . LEU A 1 190 ? -4.758 -0.535 17.583 1.00 88.75 190 LEU A C 1
ATOM 1514 O O . LEU A 1 190 ? -3.678 -0.301 18.120 1.00 88.75 190 LEU A O 1
ATOM 1518 N N . TYR A 1 191 ? -5.255 -1.773 17.514 1.00 89.62 191 TYR A N 1
ATOM 1519 C CA . TYR A 1 191 ? -4.568 -2.936 18.082 1.00 89.62 191 TYR A CA 1
ATOM 1520 C C . TYR A 1 191 ? -3.180 -3.163 17.464 1.00 89.62 191 TYR A C 1
ATOM 1522 O O . TYR A 1 191 ? -2.212 -3.439 18.176 1.00 89.62 191 TYR A O 1
ATOM 1530 N N . LEU A 1 192 ? -3.064 -3.051 16.137 1.00 87.62 192 LEU A N 1
ATOM 1531 C CA . LEU A 1 192 ? -1.787 -3.200 15.443 1.00 87.62 192 LEU A CA 1
ATOM 1532 C C . LEU A 1 192 ? -0.792 -2.119 15.861 1.00 87.62 192 LEU A C 1
ATOM 1534 O O . LEU A 1 192 ? 0.380 -2.440 16.060 1.00 87.62 192 LEU A O 1
ATOM 1538 N N . GLU A 1 193 ? -1.247 -0.879 16.023 1.00 86.62 193 GLU A N 1
ATOM 1539 C CA . GLU A 1 193 ? -0.386 0.239 16.400 1.00 86.62 193 GLU A CA 1
ATOM 1540 C C . GLU A 1 193 ? 0.124 0.097 17.838 1.00 86.62 193 GLU A C 1
ATOM 1542 O O . GLU A 1 193 ? 1.329 0.204 18.071 1.00 86.62 193 GLU A O 1
ATOM 1547 N N . ILE A 1 194 ? -0.746 -0.289 18.778 1.00 86.88 194 ILE A N 1
ATOM 1548 C CA . ILE A 1 194 ? -0.355 -0.610 20.161 1.00 86.88 194 ILE A CA 1
ATOM 1549 C C . ILE A 1 194 ? 0.671 -1.748 20.178 1.00 86.88 194 ILE A C 1
ATOM 1551 O O . ILE A 1 194 ? 1.740 -1.610 20.772 1.00 86.88 194 ILE A O 1
ATOM 1555 N N . ARG A 1 195 ? 0.409 -2.844 19.454 1.00 88.50 195 ARG A N 1
ATOM 1556 C CA . ARG A 1 195 ? 1.337 -3.982 19.361 1.00 88.50 195 ARG A CA 1
ATOM 1557 C C . ARG A 1 195 ? 2.688 -3.581 18.758 1.00 88.50 195 ARG A C 1
ATOM 1559 O O . ARG A 1 195 ? 3.732 -4.092 19.158 1.00 88.50 195 ARG A O 1
ATOM 1566 N N . ASN A 1 196 ? 2.690 -2.686 17.772 1.00 85.38 196 ASN A N 1
ATOM 1567 C CA . ASN A 1 196 ? 3.917 -2.171 17.169 1.00 85.38 196 ASN A CA 1
ATOM 1568 C C . ASN A 1 196 ? 4.709 -1.306 18.159 1.00 85.38 196 ASN A C 1
ATOM 1570 O O . ASN A 1 196 ? 5.935 -1.413 18.200 1.00 85.38 196 ASN A O 1
ATOM 1574 N N . VAL A 1 197 ? 4.031 -0.476 18.955 1.00 83.00 197 VAL A N 1
ATOM 1575 C CA . VAL A 1 197 ? 4.655 0.332 20.013 1.00 83.00 197 VAL A CA 1
ATOM 1576 C C . VAL A 1 197 ? 5.235 -0.552 21.114 1.00 83.00 197 VAL A C 1
ATOM 1578 O O . VAL A 1 197 ? 6.389 -0.355 21.485 1.00 83.00 197 VAL A O 1
ATOM 1581 N N . GLU A 1 198 ? 4.504 -1.567 21.579 1.00 80.69 198 GLU A N 1
ATOM 1582 C CA . GLU A 1 198 ? 5.027 -2.549 22.537 1.00 80.69 198 GLU A CA 1
ATOM 1583 C C . GLU A 1 198 ? 6.306 -3.205 22.008 1.00 80.69 198 GLU A C 1
ATOM 1585 O O . GLU A 1 198 ? 7.348 -3.131 22.654 1.00 80.69 198 GLU A O 1
ATOM 1590 N N . ASN A 1 199 ? 6.281 -3.747 20.786 1.00 77.50 199 ASN A N 1
ATOM 1591 C CA . ASN A 1 199 ? 7.458 -4.376 20.178 1.00 77.50 199 ASN A CA 1
ATOM 1592 C C . ASN A 1 199 ? 8.666 -3.429 20.048 1.00 77.50 199 ASN A C 1
ATOM 1594 O O . ASN A 1 199 ? 9.804 -3.886 20.122 1.00 77.50 199 ASN A O 1
ATOM 1598 N N . ARG A 1 200 ? 8.442 -2.123 19.848 1.00 71.12 200 ARG A N 1
ATOM 1599 C CA . ARG A 1 200 ? 9.516 -1.114 19.809 1.00 71.12 200 ARG A CA 1
ATOM 1600 C C . ARG A 1 200 ? 10.075 -0.793 21.191 1.00 71.12 200 ARG A C 1
ATOM 1602 O O . ARG A 1 200 ? 11.264 -0.530 21.296 1.00 71.12 200 ARG A O 1
ATOM 1609 N N . ASN A 1 201 ? 9.243 -0.816 22.230 1.00 63.72 201 ASN A N 1
ATOM 1610 C CA . ASN A 1 201 ? 9.662 -0.525 23.602 1.00 63.72 201 ASN A CA 1
ATOM 1611 C C . ASN A 1 201 ? 10.474 -1.671 24.238 1.00 63.72 201 ASN A C 1
ATOM 1613 O O . ASN A 1 201 ? 11.156 -1.447 25.236 1.00 63.72 201 ASN A O 1
ATOM 1617 N N . PHE A 1 202 ? 10.410 -2.881 23.671 1.00 53.53 202 PHE A N 1
ATOM 1618 C CA . PHE A 1 202 ? 11.139 -4.069 24.138 1.00 53.53 202 PHE A CA 1
ATOM 1619 C C . PHE A 1 202 ? 12.372 -4.446 23.285 1.00 53.53 202 PHE A C 1
ATOM 1621 O O . PHE A 1 202 ? 12.934 -5.523 23.496 1.00 53.53 202 PHE A O 1
ATOM 1628 N N . SER A 1 203 ? 12.808 -3.591 22.349 1.00 46.66 203 SER A N 1
ATOM 1629 C CA . SER A 1 203 ? 14.054 -3.752 21.571 1.00 46.66 203 SER A CA 1
ATOM 1630 C C . SER A 1 203 ? 15.086 -2.687 21.916 1.00 46.66 203 SER A C 1
ATOM 1632 O O . SER A 1 203 ? 16.276 -2.984 21.660 1.00 46.66 203 SER A O 1
#

Radius of gyration: 38.08 Å; chains: 1; bounding box: 90×38×128 Å

Secondary structure (DSSP, 8-state):
--------------------SS-----------PPPP-S--PPPTT-PPP-BTTTB----SSSPPPHHHHHHHHHHH---TTTGGG-------TTGGG-HHHHHHHHHHHHHHHHHS-------SS-PPPHHHHTSPPPHHHHHHHHHH---TTS----HHHHHHHHHHHTT----TTTHHHHHHHHHHHHHHHHHHHHHHT-

Sequence (203 aa):
MDFNLVNLSRYTPQKIELNYKLIPFIPDYIPAVGDIDAFIKIPRPDGVEDKIGLTVLDEPCTNQSDPAVLHLQLRNHSRSAGAATRQAVVKRIEDAERNSKSIDKWIDDMNQLHRSKHLPGVQLNHAMPDIDGLMQQWPPQVEEKLNELQLDLSELDCDLPQLVDVVCNLLDIPTQENTRLEALHTLFTLYLEIRNVENRNFS

InterPro domains:
  IPR022088 Intraflagellar transport complex B protein 46 [PF12317] (8-196)
  IPR022088 Intraflagellar transport complex B protein 46 [PTHR13376] (8-197)

Organism: NCBI:txid471704